Protein 4YWZ (pdb70)

Solvent-accessible surface area: 14993 Å² total

Radius of gyration: 22.6 Å; Cα contacts (8 Å, |Δi|>4): 515; chains: 2; bounding box: 40×68×49 Å

Nearest PDB structures (foldseek):
  4ywz-assembly2_A  TM=1.005E+00  e=8.080E-28  Staphylococcus aureus
  7dud-assembly1_B  TM=1.003E+00  e=7.693E-26  Staphylococcus aureus
  4ywz-assembly3_B  TM=9.895E-01  e=4.453E-26  Staphylococcus aureus
  5is1-assembly1_A-2  TM=9.512E-01  e=3.755E-24  Staphylococcus aureus
  4zr7-assembly1_A  TM=5.534E-01  e=3.329E-03  Bacillus subtilis subsp. subtilis str. 168

Sequence (291 aa):
NLEKELLDNFKKNITQYAKQLEISIEKVYDEKGSVNAQKDIQNLLSEYANQEIGEIRFIDKDQIIIATTKQSNRSLINQKANDSSVQKALSLGQSNDHLILKDYGGGKDRVWVYNIPVKVDKKVIGNIYIESKINDVYNQLNNINQNLEKELLDNFKKNITQYAKQLEISIEKVYDEKGSVAQKDIQNLLSEYANQEIGEIRFIDKDQIIIATTKQSNRSLINQKANDSSVQKALSLGQSNDHLILKDYGGGKDRVWVYNIPVKVDKKVIGNIYIESKINDVYNQLNNINQ

Organism: Staphylococcus aureus (strain Newman) (NCBI:txid426430)

B-factor: mean 31.23, std 13.84, range [13.96, 103.07]

Secondary structure (DSSP, 8-state):
-HHHHHHHHHHHHHHHHHHHHHHHHHHHHHHH-HHHHTTTHHHHHHHHH---EEEEEEEETT-BEEEES-GGGGGGTTSB---HHHHHHHHH---EEEEEEEESSSSEEEEEEEEEEEEETTEEEEEEEEEE-THHHHHHHHHTT-/-HHHHHHHHHHHHHHHHHHHHHHHHHHHHHTT----HHHHHHHHHHHH---EEEEEEEETTSBEEEES-GGGGGGTTSB---HHHHHHHHH-S-EEEEEEEESSSSEEEEEEEEEEEEETTEEEEEEEEEE-THHHHHHHHHTT-

Foldseek 3Di:
DVLVVLLVVLVVVVVVLVVVLLVV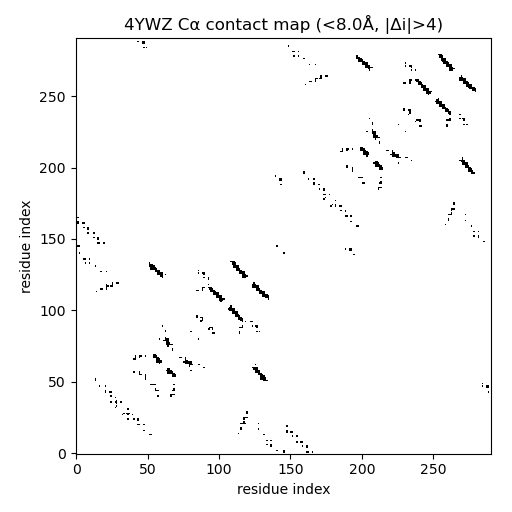LLVLCVVPNDPVSLVVNAVSQQVSCPAFFDKKWKAFLVQATCYMNDPVVPVSHRPHPPDVQQVVCQVVVAKDKDWDFDCPPPGTAIWIWIKHFRDHPRHGTIIMIITTRSSVSVVVCVVVVD/DVLVVLLVVLVVVVVVLVVVLLVQQLVLCVVANPVSLVVNQVSQQVSCPPFFDKKWKAWLQQATDYMNDPVCPVSHRPHPPDVLQVVCSVVVAKDKDWDFDCPPPHTAIWIWIKHFHDHPRHTTIIMITTTRSSVSVVVCVVVVD

Structure (mmCIF, N/CA/C/O backbone):
data_4YWZ
#
_entry.id   4YWZ
#
_cell.length_a   66.701
_cell.length_b   66.701
_cell.length_c   80.492
_cell.angle_alpha   90.00
_cell.angle_beta   90.00
_cell.angle_gamma   120.00
#
_symmetry.space_group_name_H-M   'P 32'
#
loop_
_entity.id
_entity.type
_entity.pdbx_description
1 polymer 'Sensor protein kinase WalK'
2 water water
#
loop_
_atom_site.group_PDB
_atom_site.id
_atom_site.type_symbol
_atom_site.label_atom_id
_atom_site.label_alt_id
_atom_site.label_comp_id
_atom_site.label_asym_id
_atom_site.label_entity_id
_atom_site.label_seq_id
_atom_site.pdbx_PDB_ins_code
_atom_site.Cartn_x
_atom_site.Cartn_y
_atom_site.Cartn_z
_atom_site.occupancy
_atom_site.B_iso_or_equiv
_atom_site.auth_seq_id
_atom_site.auth_comp_id
_atom_site.auth_asym_id
_atom_site.auth_atom_id
_atom_site.pdbx_PDB_model_num
ATOM 1 N N . ASN A 1 6 ? 25.132 31.146 32.923 1.00 50.91 6 ASN A N 1
ATOM 2 C CA . ASN A 1 6 ? 24.914 32.623 33.195 1.00 48.46 6 ASN A CA 1
ATOM 3 C C . ASN A 1 6 ? 23.677 33.210 32.534 1.00 33.82 6 ASN A C 1
ATOM 4 O O . ASN A 1 6 ? 23.541 34.461 32.451 1.00 39.64 6 ASN A O 1
ATOM 9 N N . LEU A 1 7 ? 22.827 32.328 32.070 1.00 29.37 7 LEU A N 1
ATOM 10 C CA . LEU A 1 7 ? 21.717 32.667 31.228 1.00 33.53 7 LEU A CA 1
ATOM 11 C C . LEU A 1 7 ? 20.748 33.561 32.042 1.00 35.49 7 LEU A C 1
ATOM 12 O O . LEU A 1 7 ? 20.213 34.580 31.526 1.00 27.91 7 LEU A O 1
ATOM 17 N N . GLU A 1 8 ? 20.576 33.218 33.318 1.00 33.55 8 GLU A N 1
ATOM 18 C CA . GLU A 1 8 ? 19.657 34.002 34.178 1.00 33.75 8 GLU A CA 1
ATOM 19 C C . GLU A 1 8 ? 20.107 35.448 34.297 1.00 28.54 8 GLU A C 1
ATOM 20 O O . GLU A 1 8 ? 19.290 36.396 34.093 1.00 26.07 8 GLU A O 1
ATOM 26 N N . LYS A 1 9 ? 21.384 35.706 34.534 1.00 30.03 9 LYS A N 1
ATOM 27 C CA . LYS A 1 9 ? 21.856 37.071 34.719 1.00 30.33 9 LYS A CA 1
ATOM 28 C C . LYS A 1 9 ? 21.778 37.835 33.421 1.00 27.95 9 LYS A C 1
ATOM 29 O O . LYS A 1 9 ? 21.405 39.018 33.373 1.00 26.22 9 LYS A O 1
ATOM 35 N N . GLU A 1 10 ? 22.064 37.142 32.320 1.00 28.73 10 GLU A N 1
ATOM 36 C CA . GLU A 1 10 ? 22.018 37.753 31.012 1.00 27.09 10 GLU A CA 1
ATOM 37 C C . GLU A 1 10 ? 20.565 38.210 30.655 1.00 23.44 10 GLU A C 1
ATOM 38 O O . GLU A 1 10 ? 20.385 39.312 30.187 1.00 23.91 10 GLU A O 1
ATOM 44 N N . LEU A 1 11 ? 19.589 37.350 30.879 1.00 20.90 11 LEU A N 1
ATOM 45 C CA . LEU A 1 11 ? 18.205 37.631 30.536 1.00 20.71 11 LEU A CA 1
ATOM 46 C C . LEU A 1 11 ? 17.679 38.724 31.452 1.00 18.84 11 LEU A C 1
ATOM 47 O O . LEU A 1 11 ? 16.934 39.582 30.964 1.00 18.86 11 LEU A O 1
ATOM 52 N N . LEU A 1 12 ? 18.030 38.673 32.745 1.00 20.13 12 LEU A N 1
ATOM 53 C CA . LEU A 1 12 ? 17.546 39.761 33.638 1.00 19.71 12 LEU A CA 1
ATOM 54 C C . LEU A 1 12 ? 18.170 41.069 33.251 1.00 21.49 12 LEU A C 1
ATOM 55 O O . LEU A 1 12 ? 17.477 42.099 33.178 1.00 21.32 12 LEU A O 1
ATOM 60 N N . ASP A 1 13 ? 19.453 41.088 32.966 1.00 23.00 13 ASP A N 1
ATOM 61 C CA . ASP A 1 13 ? 20.110 42.333 32.527 1.00 26.00 13 ASP A CA 1
ATOM 62 C C . ASP A 1 13 ? 19.541 42.851 31.245 1.00 23.27 13 ASP A C 1
ATOM 63 O O . ASP A 1 13 ? 19.367 44.006 31.111 1.00 25.08 13 ASP A O 1
ATOM 68 N N . ASN A 1 14 ? 19.185 41.987 30.274 1.00 22.27 14 ASN A N 1
ATOM 69 C CA . ASN A 1 14 ? 18.641 42.447 29.044 1.00 20.04 14 ASN A CA 1
ATOM 70 C C . ASN A 1 14 ? 17.239 43.079 29.287 1.00 19.05 14 ASN A C 1
ATOM 71 O O . ASN A 1 14 ? 16.866 44.155 28.724 1.00 18.81 14 ASN A O 1
ATO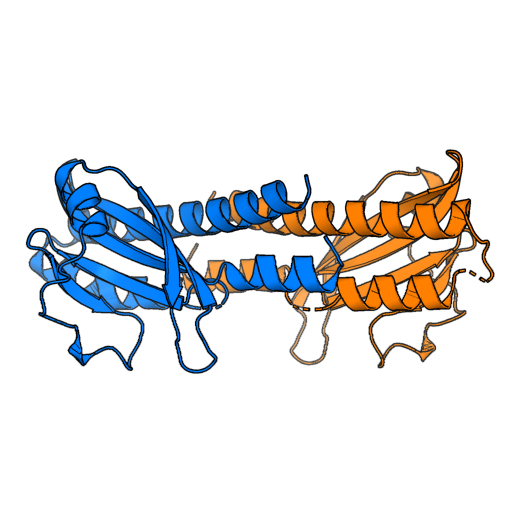M 76 N N . PHE A 1 15 ? 16.432 42.412 30.152 1.00 18.66 15 PHE A N 1
ATOM 77 C CA . PHE A 1 15 ? 15.094 42.937 30.480 1.00 18.34 15 PHE A CA 1
ATOM 78 C C . PHE A 1 15 ? 15.212 44.375 31.074 1.00 16.88 15 PHE A C 1
ATOM 79 O O . PHE A 1 15 ? 14.482 45.260 30.638 1.00 18.85 15 PHE A O 1
ATOM 87 N N . LYS A 1 16 ? 16.113 44.543 32.038 1.00 20.25 16 LYS A N 1
ATOM 88 C CA . LYS A 1 16 ? 16.316 45.851 32.767 1.00 19.80 16 LYS A CA 1
ATOM 89 C C . LYS A 1 16 ? 16.829 46.893 31.788 1.00 21.55 16 LYS A C 1
ATOM 90 O O . LYS A 1 16 ? 16.315 48.017 31.721 1.00 21.59 16 LYS A O 1
ATOM 96 N N . LYS A 1 17 ? 17.757 46.472 30.915 1.00 21.74 17 LYS A N 1
ATOM 97 C CA . LYS A 1 17 ? 18.362 47.438 29.938 1.00 22.11 17 LYS A CA 1
ATOM 98 C C . LYS A 1 17 ? 17.335 47.948 29.027 1.00 21.71 17 LYS A C 1
ATOM 99 O O . LYS A 1 17 ? 17.199 49.153 28.746 1.00 25.35 17 LYS A O 1
ATOM 105 N N . ASN A 1 18 ? 16.470 47.073 28.539 1.00 22.21 18 ASN A N 1
ATOM 106 C CA . ASN A 1 18 ? 15.350 47.433 27.765 1.00 21.90 18 ASN A CA 1
ATOM 107 C C . ASN A 1 18 ? 14.329 48.472 28.363 1.00 21.36 18 ASN A C 1
ATOM 108 O O . ASN A 1 18 ? 13.931 49.484 27.740 1.00 23.86 18 ASN A O 1
ATOM 113 N N . ILE A 1 19 ? 13.893 48.211 29.582 1.00 20.69 19 ILE A N 1
ATOM 114 C CA . ILE A 1 19 ? 13.036 49.105 30.337 1.00 19.40 19 ILE A CA 1
ATOM 115 C C . ILE A 1 19 ? 13.785 50.471 30.456 1.00 19.32 19 ILE A C 1
ATOM 116 O O . ILE A 1 19 ? 13.151 51.504 30.306 1.00 19.59 19 ILE A O 1
ATOM 121 N N . THR A 1 20 ? 15.028 50.432 30.878 1.00 18.77 20 THR A N 1
ATOM 122 C CA . THR A 1 20 ? 15.765 51.696 31.106 1.00 19.91 20 THR A CA 1
ATOM 123 C C . THR A 1 20 ? 15.924 52.559 29.835 1.00 21.09 20 THR A C 1
ATOM 124 O O . THR A 1 20 ? 15.836 53.796 29.892 1.00 21.52 20 THR A O 1
ATOM 128 N N . GLN A 1 21 ? 16.163 51.912 28.680 1.00 21.74 21 GLN A N 1
ATOM 129 C CA . GLN A 1 21 ? 16.301 52.666 27.430 1.00 22.71 21 GLN A CA 1
ATOM 130 C C . GLN A 1 21 ? 14.916 53.249 27.061 1.00 22.52 21 GLN A C 1
ATOM 131 O O . GLN A 1 21 ? 14.826 54.392 26.595 1.00 23.32 21 GLN A O 1
ATOM 137 N N . TYR A 1 22 ? 13.788 52.489 27.209 1.00 20.83 22 TYR A N 1
ATOM 138 C CA . TYR A 1 22 ? 12.474 53.071 26.985 1.00 21.97 22 TYR A CA 1
ATOM 139 C C . TYR A 1 22 ? 12.205 54.257 27.934 1.00 24.01 22 TYR A C 1
ATOM 140 O O . TYR A 1 22 ? 11.638 55.326 27.539 1.00 21.95 22 TYR A O 1
ATOM 149 N N . ALA A 1 23 ? 12.532 54.046 29.231 1.00 20.19 23 ALA A N 1
ATOM 150 C CA . ALA A 1 23 ? 12.179 55.039 30.224 1.00 19.29 23 ALA A CA 1
ATOM 151 C C . ALA A 1 23 ? 12.962 56.358 29.924 1.00 18.87 23 ALA A C 1
ATOM 152 O O . ALA A 1 23 ? 12.459 57.409 30.170 1.00 19.79 23 ALA A O 1
ATOM 154 N N . LYS A 1 24 ? 14.178 56.230 29.457 1.00 18.35 24 LYS A N 1
ATOM 155 C CA . LYS A 1 24 ? 15.021 57.416 29.148 1.00 19.68 24 LYS A CA 1
ATOM 156 C C . LYS A 1 24 ? 14.341 58.212 28.056 1.00 19.40 24 LYS A C 1
ATOM 157 O O . LYS A 1 24 ? 14.289 59.418 28.086 1.00 19.44 24 LYS A O 1
ATOM 163 N N . GLN A 1 25 ? 13.831 57.558 27.038 1.00 18.07 25 GLN A N 1
ATOM 164 C CA . GLN A 1 25 ? 13.182 58.289 26.007 1.00 20.55 25 GLN A CA 1
ATOM 165 C C . GLN A 1 25 ? 11.886 58.933 26.464 1.00 21.06 25 GLN A C 1
ATOM 166 O O . GLN A 1 25 ? 11.557 60.038 26.043 1.00 20.93 25 GLN A O 1
ATOM 172 N N . LEU A 1 26 ? 11.107 58.306 27.364 1.00 18.94 26 LEU A N 1
ATOM 173 C CA . LEU A 1 26 ? 9.982 58.954 27.941 1.00 18.59 26 LEU A CA 1
ATOM 174 C C . LEU A 1 26 ? 10.409 60.231 28.718 1.00 18.26 26 LEU A C 1
ATOM 175 O O . LEU A 1 26 ? 9.727 61.265 28.635 1.00 18.70 26 LEU A O 1
ATOM 180 N N . GLU A 1 27 ? 11.488 60.080 29.458 1.00 18.22 27 GLU A N 1
ATOM 181 C CA . GLU A 1 27 ? 11.972 61.221 30.292 1.00 17.34 27 GLU A CA 1
ATOM 182 C C . GLU A 1 27 ? 12.338 62.404 29.381 1.00 18.94 27 GLU A C 1
ATOM 183 O O . GLU A 1 27 ? 11.923 63.575 29.628 1.00 20.07 27 GLU A O 1
ATOM 189 N N . ILE A 1 28 ? 13.032 62.085 28.292 1.00 19.17 28 ILE A N 1
ATOM 190 C CA . ILE A 1 28 ? 13.439 63.118 27.292 1.00 21.39 28 ILE A CA 1
ATOM 191 C C . ILE A 1 28 ? 12.225 63.740 26.654 1.00 20.76 28 ILE A C 1
ATOM 192 O O . ILE A 1 28 ? 12.098 64.987 26.463 1.00 23.13 28 ILE A O 1
ATOM 197 N N . SER A 1 29 ? 11.216 62.931 26.332 1.00 22.45 29 SER A N 1
ATOM 198 C CA . SER A 1 29 ? 9.979 63.431 25.804 1.00 21.17 29 SER A CA 1
ATOM 199 C C . SER A 1 29 ? 9.231 64.413 26.698 1.00 21.99 29 SER A C 1
ATOM 200 O O . SER A 1 29 ? 8.728 65.422 26.211 1.00 23.12 29 SER A O 1
ATOM 203 N N . ILE A 1 30 ? 9.119 64.109 27.996 1.00 19.92 30 ILE A N 1
ATOM 204 C CA . ILE A 1 30 ? 8.484 64.916 28.930 1.00 20.25 30 ILE A CA 1
ATOM 205 C C . ILE A 1 30 ? 9.292 66.237 29.085 1.00 18.69 30 ILE A C 1
ATOM 206 O O . ILE A 1 30 ? 8.686 67.339 29.096 1.00 20.88 30 ILE A O 1
ATOM 211 N N . GLU A 1 31 ? 10.589 66.093 29.116 1.00 20.65 31 GLU A N 1
ATOM 212 C CA . GLU A 1 31 ? 11.446 67.287 29.285 1.00 21.36 31 GLU A CA 1
ATOM 213 C C . GLU A 1 31 ? 11.197 68.250 28.117 1.00 22.25 31 GLU A C 1
ATOM 214 O O . GLU A 1 31 ? 11.017 69.469 28.311 1.00 21.42 31 GLU A O 1
ATOM 220 N N . LYS A 1 32 ? 11.074 67.719 26.922 1.00 23.20 32 LYS A N 1
ATOM 221 C CA . LYS A 1 32 ? 10.906 68.554 25.694 1.00 27.30 32 LYS A CA 1
ATOM 222 C C . LYS A 1 32 ? 9.595 69.284 25.741 1.00 27.83 32 LYS A C 1
ATOM 223 O O . LYS A 1 32 ? 9.539 70.450 25.336 1.00 28.63 32 LYS A O 1
ATOM 229 N N . VAL A 1 33 ? 8.535 68.651 26.244 1.00 24.30 33 VAL A N 1
ATOM 230 C CA . VAL A 1 33 ? 7.275 69.322 26.359 1.00 26.60 33 VAL A CA 1
ATOM 231 C C . VAL A 1 33 ? 7.331 70.527 27.314 1.00 30.54 33 VAL A C 1
ATOM 232 O O . VAL A 1 33 ? 6.788 71.604 27.023 1.00 28.96 33 VAL A O 1
ATOM 236 N N . TYR A 1 34 ? 8.049 70.368 28.433 1.00 25.68 34 TYR A N 1
ATOM 237 C CA . TYR A 1 34 ? 8.296 71.532 29.328 1.00 24.02 34 TYR A CA 1
ATOM 238 C C . TYR A 1 34 ? 9.102 72.668 28.655 1.00 24.29 34 TYR A C 1
ATOM 239 O O . TYR A 1 34 ? 8.723 73.833 28.775 1.00 26.01 34 TYR A O 1
ATOM 248 N N . ASP A 1 35 ? 10.149 72.304 27.937 1.00 26.03 35 ASP A N 1
ATOM 249 C CA . ASP A 1 35 ? 11.040 73.283 27.240 1.00 27.81 35 ASP A CA 1
ATOM 250 C C . ASP A 1 35 ? 10.203 74.029 26.203 1.00 33.38 35 ASP A C 1
ATOM 251 O O . ASP A 1 35 ? 10.392 75.215 25.969 1.00 31.99 35 ASP A O 1
ATOM 256 N N . GLU A 1 36 ? 9.198 73.361 25.638 1.00 30.40 36 GLU A N 1
ATOM 257 C CA . GLU A 1 36 ? 8.470 73.982 24.539 1.00 34.93 36 GLU A CA 1
ATOM 258 C C . GLU A 1 36 ? 7.288 74.762 24.992 1.00 31.96 36 GLU A C 1
ATOM 259 O O . GLU A 1 36 ? 7.027 75.843 24.424 1.00 32.16 36 GLU A O 1
ATOM 265 N N . LYS A 1 37 ? 6.534 74.259 25.977 1.00 26.46 37 LYS A N 1
ATOM 266 C CA . LYS A 1 37 ? 5.237 74.797 26.382 1.00 29.20 37 LYS A CA 1
ATOM 267 C C . LYS A 1 37 ? 5.184 75.506 27.711 1.00 29.92 37 LYS A C 1
ATOM 268 O O . LYS A 1 37 ? 4.165 76.177 28.017 1.00 30.18 37 LYS A O 1
ATOM 274 N N . GLY A 1 38 ? 6.236 75.282 28.545 1.00 27.02 38 GLY A N 1
ATOM 275 C CA . GLY A 1 38 ? 6.226 75.743 29.909 1.00 25.40 38 GLY A CA 1
ATOM 276 C C . GLY A 1 38 ? 5.476 74.785 30.805 1.00 26.65 38 GLY A C 1
ATOM 277 O O . GLY A 1 38 ? 4.850 73.839 30.311 1.00 27.47 38 GLY A O 1
ATOM 278 N N . SER A 1 39 ? 5.625 74.982 32.124 1.00 24.71 39 SER A N 1
ATOM 279 C CA . SER A 1 39 ? 5.165 73.962 33.105 1.00 26.55 39 SER A CA 1
ATOM 280 C C . SER A 1 39 ? 3.645 73.775 33.100 1.00 28.45 39 SER A C 1
ATOM 281 O O . SER A 1 39 ? 3.161 72.611 33.146 1.00 31.50 39 SER A O 1
ATOM 284 N N . VAL A 1 40 ? 2.881 74.865 33.053 1.00 27.27 40 VAL A N 1
ATOM 285 C CA . VAL A 1 40 ? 1.392 74.777 33.191 1.00 28.79 40 VAL A CA 1
ATOM 286 C C . VAL A 1 40 ? 0.784 73.991 32.026 1.00 28.35 40 VAL A C 1
ATOM 287 O O . VAL A 1 40 ? 0.026 73.035 32.218 1.00 35.27 40 VAL A O 1
ATOM 291 N N . ASN A 1 41 ? 1.192 74.333 30.833 1.00 29.63 41 ASN A N 1
ATOM 292 C CA . ASN A 1 41 ? 0.621 73.635 29.658 1.00 33.06 41 ASN A CA 1
ATOM 293 C C . ASN A 1 41 ? 1.227 72.275 29.389 1.00 36.11 41 ASN A C 1
ATOM 294 O O . ASN A 1 41 ? 0.596 71.428 28.759 1.00 36.64 41 ASN A O 1
ATOM 299 N N . ALA A 1 42 ? 2.473 72.046 29.772 1.00 29.41 42 ALA A N 1
ATOM 300 C CA . ALA A 1 42 ? 3.074 70.722 29.524 1.00 35.68 42 ALA A CA 1
ATOM 301 C C . ALA A 1 42 ? 2.398 69.646 30.332 1.00 40.59 42 ALA A C 1
ATOM 302 O O . ALA A 1 42 ? 2.239 68.472 29.847 1.00 37.27 42 ALA A O 1
ATOM 304 N N . GLN A 1 43 ? 2.054 70.028 31.581 1.00 50.92 43 GLN A N 1
ATOM 305 C CA . GLN A 1 43 ? 1.612 69.063 32.618 1.00 56.30 43 GLN A CA 1
ATOM 306 C C . GLN A 1 43 ? 0.281 68.387 32.210 1.00 58.63 43 GLN A C 1
ATOM 307 O O . GLN A 1 43 ? -0.219 67.515 32.912 1.00 80.08 43 GLN A O 1
ATOM 313 N N . LYS A 1 44 ? -0.253 68.744 31.052 1.00 55.99 44 LYS A N 1
ATOM 314 C CA . LYS A 1 44 ? -1.427 68.093 30.500 1.00 54.86 44 LYS A CA 1
ATOM 315 C C . LYS A 1 44 ? -1.132 67.110 29.355 1.00 48.02 44 LYS A C 1
ATOM 316 O O . LYS A 1 44 ? -2.019 66.365 28.947 1.00 43.70 44 LYS A O 1
ATOM 322 N N . ASP A 1 45 ? 0.100 67.126 28.826 1.00 37.41 45 ASP A N 1
ATOM 323 C CA . ASP A 1 45 ? 0.513 66.216 27.750 1.00 35.21 45 ASP A CA 1
ATOM 324 C C . ASP A 1 45 ? 1.233 64.977 28.397 1.00 26.94 45 ASP A C 1
ATOM 325 O O . ASP A 1 45 ? 1.564 64.027 27.662 1.00 29.58 45 ASP A O 1
ATOM 330 N N . ILE A 1 46 ? 1.386 64.989 29.718 1.00 31.35 46 ILE A N 1
ATOM 331 C CA . ILE A 1 46 ? 2.148 63.907 30.380 1.00 29.30 46 ILE A CA 1
ATOM 332 C C . ILE A 1 46 ? 1.370 62.580 30.261 1.00 29.08 46 ILE A C 1
ATOM 333 O O . ILE A 1 46 ? 1.959 61.515 29.978 1.00 23.83 46 ILE A O 1
ATOM 338 N N . GLN A 1 47 ? 0.068 62.668 30.429 1.00 28.05 47 GLN A N 1
ATOM 339 C CA . GLN A 1 47 ? -0.759 61.443 30.461 1.00 29.34 47 GLN A CA 1
ATOM 340 C C . GLN A 1 47 ? -0.672 60.639 29.191 1.00 27.66 47 GLN A C 1
ATOM 341 O O . GLN A 1 47 ? -0.507 59.403 29.241 1.00 28.26 47 GLN A O 1
ATOM 347 N N . ASN A 1 48 ? -0.728 61.283 28.018 1.00 27.14 48 ASN A N 1
ATOM 348 C CA . ASN A 1 48 ? -0.636 60.545 26.790 1.00 28.90 48 ASN A CA 1
ATOM 349 C C . ASN A 1 48 ? 0.714 59.893 26.640 1.00 29.15 48 ASN A C 1
ATOM 350 O O . ASN A 1 48 ? 0.801 58.754 26.160 1.00 28.39 48 ASN A O 1
ATOM 355 N N . LEU A 1 49 ? 1.809 60.594 27.034 1.00 23.03 49 LEU A N 1
ATOM 356 C CA . LEU A 1 49 ? 3.090 59.979 26.867 1.00 24.79 49 LEU A CA 1
ATOM 357 C C . LEU A 1 49 ? 3.142 58.724 27.761 1.00 21.91 49 LEU A C 1
ATOM 358 O O . LEU A 1 49 ? 3.718 57.702 27.367 1.00 22.74 49 LEU A O 1
ATOM 363 N N . LEU A 1 50 ? 2.694 58.878 29.001 1.00 22.27 50 LEU A N 1
ATOM 364 C CA . LEU A 1 50 ? 2.764 57.797 29.924 1.00 21.95 50 LEU A CA 1
ATOM 365 C C . LEU A 1 50 ? 2.047 56.599 29.361 1.00 24.01 50 LEU A C 1
ATOM 366 O O . LEU A 1 50 ? 2.571 55.484 29.337 1.00 23.06 50 LEU A O 1
ATOM 371 N N . SER A 1 51 ? 0.878 56.863 28.894 1.00 23.27 51 SER A N 1
ATOM 372 C CA . SER A 1 51 ? 0.038 55.758 28.318 1.00 26.82 51 SER A CA 1
ATOM 373 C C . SER A 1 51 ? 0.600 55.062 27.095 1.00 28.64 51 SER A C 1
ATOM 374 O O . SER A 1 51 ? 0.472 53.799 27.010 1.00 27.91 51 SER A O 1
ATOM 377 N N . GLU A 1 52 ? 1.240 55.801 26.177 1.00 22.77 52 GLU A N 1
ATOM 378 C CA . GLU A 1 52 ? 1.899 55.211 25.008 1.00 24.83 52 GLU A CA 1
ATOM 379 C C . GLU A 1 52 ? 2.962 54.263 25.434 1.00 26.12 52 GLU A C 1
ATOM 380 O O . GLU A 1 52 ? 3.109 53.161 24.921 1.00 24.72 52 GLU A O 1
ATOM 386 N N . TYR A 1 53 ? 3.813 54.698 26.375 1.00 24.17 53 TYR A N 1
ATOM 387 C CA . TYR A 1 53 ? 4.857 53.881 26.851 1.00 21.82 53 TYR A CA 1
ATOM 388 C C . TYR A 1 53 ? 4.419 52.589 27.606 1.00 19.31 53 TYR A C 1
ATOM 389 O O . TYR A 1 53 ? 5.150 51.535 27.514 1.00 22.78 53 TYR A O 1
ATOM 398 N N . ALA A 1 54 ? 3.334 52.720 28.349 1.00 23.18 54 ALA A N 1
ATOM 399 C CA . ALA A 1 54 ? 2.890 51.634 29.213 1.00 25.17 54 ALA A CA 1
ATOM 400 C C . ALA A 1 54 ? 2.225 50.553 28.377 1.00 27.71 54 ALA A C 1
ATOM 401 O O . ALA A 1 54 ? 1.991 49.459 28.887 1.00 27.31 54 ALA A O 1
ATOM 403 N N . ASN A 1 55 ? 1.994 50.844 27.120 1.00 25.65 55 ASN A N 1
ATOM 404 C CA . ASN A 1 55 ? 1.458 49.786 26.219 1.00 28.37 55 ASN A CA 1
ATOM 405 C C . ASN A 1 55 ? 2.418 48.657 26.027 1.00 30.33 55 ASN A C 1
ATOM 406 O O . ASN A 1 55 ? 2.021 47.574 25.581 1.00 33.23 55 ASN A O 1
ATOM 419 N N . GLN A 1 57 ? 4.423 45.441 26.511 1.00 26.33 57 GLN A N 1
ATOM 420 C CA . GLN A 1 57 ? 3.993 44.256 27.303 1.00 26.99 57 GLN A CA 1
ATOM 421 C C . GLN A 1 57 ? 4.710 44.146 28.677 1.00 24.98 57 GLN A C 1
ATOM 422 O O . GLN A 1 57 ? 4.127 43.672 29.621 1.00 25.79 57 GLN A O 1
ATOM 428 N N . GLU A 1 58 ? 5.955 44.498 28.716 1.00 21.53 58 GLU A N 1
ATOM 429 C CA . GLU A 1 58 ? 6.767 44.334 29.925 1.00 19.51 58 GLU A CA 1
ATOM 430 C C . GLU A 1 58 ? 6.465 45.381 31.024 1.00 19.77 58 GLU A C 1
ATOM 431 O O . GLU A 1 58 ? 7.004 45.240 32.115 1.00 19.80 58 GLU A O 1
ATOM 437 N N . ILE A 1 59 ? 5.716 46.467 30.707 1.00 18.27 59 ILE A N 1
ATOM 438 C CA . ILE A 1 59 ? 5.421 47.490 31.731 1.00 18.46 59 ILE A CA 1
ATOM 439 C C . ILE A 1 59 ? 4.048 47.257 32.329 1.00 19.22 59 ILE A C 1
ATOM 440 O O . ILE A 1 59 ? 3.006 47.130 31.602 1.00 22.23 59 ILE A O 1
ATOM 445 N N . GLY A 1 60 ? 3.994 47.163 33.663 1.00 18.41 60 GLY A N 1
ATOM 446 C CA . GLY A 1 60 ? 2.765 47.060 34.440 1.00 20.66 60 GLY A CA 1
ATOM 447 C C . GLY A 1 60 ? 2.038 48.385 34.607 1.00 22.88 60 GLY A C 1
ATOM 448 O O . GLY A 1 60 ? 0.880 48.540 34.258 1.00 23.27 60 GLY A O 1
ATOM 449 N N . GLU A 1 61 ? 2.760 49.374 35.123 1.00 17.11 61 GLU A N 1
ATOM 450 C CA . GLU A 1 61 ? 2.216 50.706 35.391 1.00 17.15 61 GLU A CA 1
ATOM 451 C C . GLU A 1 61 ? 3.337 51.737 35.360 1.00 17.09 61 GLU A C 1
ATOM 452 O O . GLU A 1 61 ? 4.456 51.394 35.675 1.00 17.17 61 GLU A O 1
ATOM 458 N N . ILE A 1 62 ? 3.023 52.933 34.870 1.00 16.47 62 ILE A N 1
ATOM 459 C CA . ILE A 1 62 ? 3.929 54.064 34.975 1.00 15.32 62 ILE A CA 1
ATOM 460 C C . ILE A 1 62 ? 3.156 55.101 35.766 1.00 16.90 62 ILE A C 1
ATOM 461 O O . ILE A 1 62 ? 1.960 55.385 35.483 1.00 18.60 62 ILE A O 1
ATOM 466 N N . ARG A 1 63 ? 3.840 55.807 36.734 1.00 15.54 63 ARG A N 1
ATOM 467 C CA . ARG A 1 63 ? 3.280 56.986 37.405 1.00 18.28 63 ARG A CA 1
ATOM 468 C C . ARG A 1 63 ? 4.262 58.150 37.178 1.00 17.68 63 ARG A C 1
ATOM 469 O O . ARG A 1 63 ? 5.465 57.960 37.079 1.00 17.19 63 ARG A O 1
ATOM 477 N N . PHE A 1 64 ? 3.717 59.344 37.091 1.00 17.95 64 PHE A N 1
ATOM 478 C CA . PHE A 1 64 ? 4.479 60.586 37.173 1.00 17.75 64 PHE A CA 1
ATOM 479 C C . PHE A 1 64 ? 4.121 61.299 38.476 1.00 18.52 64 PHE A C 1
ATOM 480 O O . PHE A 1 64 ? 2.983 61.475 38.831 1.00 18.37 64 PHE A O 1
ATOM 488 N N . ILE A 1 65 ? 5.177 61.594 39.224 1.00 20.39 65 ILE A N 1
ATOM 489 C CA . ILE A 1 65 ? 5.165 62.099 40.584 1.00 18.24 65 ILE A CA 1
ATOM 490 C C . ILE A 1 65 ? 5.929 63.436 40.604 1.00 20.35 65 ILE A C 1
ATOM 491 O O . ILE A 1 65 ? 7.060 63.541 40.071 1.00 20.37 65 ILE A O 1
ATOM 496 N N . ASP A 1 66 ? 5.324 64.463 41.184 1.00 21.17 66 ASP A N 1
ATOM 497 C CA . ASP A 1 66 ? 5.960 65.765 41.090 1.00 23.53 66 ASP A CA 1
ATOM 498 C C . ASP A 1 66 ? 6.998 65.932 42.184 1.00 24.82 66 ASP A C 1
ATOM 499 O O . ASP A 1 66 ? 7.227 65.069 43.016 1.00 22.94 66 ASP A O 1
ATOM 504 N N . LYS A 1 67 ? 7.621 67.133 42.209 1.00 27.58 67 LYS A N 1
ATOM 505 C CA . LYS A 1 67 ? 8.640 67.483 43.235 1.00 33.80 67 LYS A CA 1
ATOM 506 C C . LYS A 1 67 ? 8.273 67.344 44.673 1.00 33.55 67 LYS A C 1
ATOM 507 O O . LYS A 1 67 ? 9.092 67.052 45.532 1.00 32.22 67 LYS A O 1
ATOM 513 N N . ASP A 1 68 ? 7.012 67.575 44.953 1.00 30.94 68 ASP A N 1
ATOM 514 C CA . ASP A 1 68 ? 6.500 67.433 46.273 1.00 29.56 68 ASP A CA 1
ATOM 515 C C . ASP A 1 68 ? 5.918 66.076 46.566 1.00 27.72 68 ASP A C 1
ATOM 516 O O . ASP A 1 68 ? 5.184 65.878 47.520 1.00 31.30 68 ASP A O 1
ATOM 521 N N . GLN A 1 69 ? 6.232 65.052 45.722 1.00 26.15 69 GLN A N 1
ATOM 522 C CA . GLN A 1 69 ? 5.823 63.685 45.918 1.00 24.97 69 GLN A CA 1
ATOM 523 C C . GLN A 1 69 ? 4.356 63.416 45.680 1.00 23.16 69 GLN A C 1
ATOM 524 O O . GLN A 1 69 ? 3.807 62.367 46.063 1.00 22.77 69 GLN A O 1
ATOM 530 N N . ILE A 1 70 ? 3.686 64.304 44.965 1.00 22.64 70 ILE A N 1
ATOM 531 C CA . ILE A 1 70 ? 2.286 64.076 44.652 1.00 22.55 70 ILE A CA 1
ATOM 532 C C . ILE A 1 70 ? 2.163 63.305 43.359 1.00 19.25 70 ILE A C 1
ATOM 533 O O . ILE A 1 70 ? 2.851 63.626 42.360 1.00 20.41 70 ILE A O 1
ATOM 538 N N . ILE A 1 71 ? 1.350 62.248 43.392 1.00 20.85 71 ILE A N 1
ATOM 539 C CA . ILE A 1 71 ? 1.047 61.459 42.219 1.00 18.90 71 ILE A CA 1
ATOM 540 C C . ILE A 1 71 ? 0.177 62.276 41.291 1.00 22.01 71 ILE A C 1
ATOM 541 O O . ILE A 1 71 ? -0.972 62.599 41.621 1.00 24.53 71 ILE A O 1
ATOM 546 N N . ILE A 1 72 ? 0.706 62.566 40.112 1.00 20.35 72 ILE A N 1
ATOM 547 C CA . ILE A 1 72 ? 0.033 63.440 39.107 1.00 21.94 72 ILE A CA 1
ATOM 548 C C . ILE A 1 72 ? -0.742 62.624 38.138 1.00 25.07 72 ILE A C 1
ATOM 549 O O . ILE A 1 72 ? -1.900 63.014 37.679 1.00 24.86 72 ILE A O 1
ATOM 554 N N . ALA A 1 73 ? -0.188 61.473 37.749 1.00 21.52 73 ALA A N 1
ATOM 555 C CA . ALA A 1 73 ? -0.773 60.690 36.662 1.00 20.61 73 ALA A CA 1
ATOM 556 C C . ALA A 1 73 ? -0.332 59.247 36.840 1.00 20.79 73 ALA A C 1
ATOM 557 O O . ALA A 1 73 ? 0.758 58.976 37.307 1.00 19.27 73 ALA A O 1
ATOM 559 N N . THR A 1 74 ? -1.219 58.370 36.362 1.00 21.76 74 THR A N 1
ATOM 560 C CA . THR A 1 74 ? -0.967 56.950 36.267 1.00 21.02 74 THR A CA 1
ATOM 561 C C . THR A 1 74 ? -1.536 56.407 34.967 1.00 23.67 74 THR A C 1
ATOM 562 O O . THR A 1 74 ? -2.524 56.928 34.417 1.00 24.65 74 THR A O 1
ATOM 566 N N . THR A 1 75 ? -0.929 55.324 34.496 1.00 23.18 75 THR A N 1
ATOM 567 C CA . THR A 1 75 ? -1.423 54.573 33.337 1.00 22.59 75 THR A CA 1
ATOM 568 C C . THR A 1 75 ? -2.441 53.478 33.682 1.00 24.13 75 THR A C 1
ATOM 569 O O . THR A 1 75 ? -3.081 52.940 32.739 1.00 25.80 75 THR A O 1
ATOM 573 N N . LYS A 1 76 ? -2.659 53.236 34.957 1.00 22.94 76 LYS A N 1
ATOM 574 C CA . LYS A 1 76 ? -3.554 52.186 35.446 1.00 27.67 76 LYS A CA 1
ATOM 575 C C . LYS A 1 76 ? -4.859 52.765 35.970 1.00 31.88 76 LYS A C 1
ATOM 576 O O . LYS A 1 76 ? -4.935 53.432 37.031 1.00 30.11 76 LYS A O 1
ATOM 582 N N . GLN A 1 77 ? -5.903 52.571 35.158 1.00 35.95 77 GLN A N 1
ATOM 583 C CA . GLN A 1 77 ? -7.244 53.141 35.463 1.00 38.69 77 GLN A CA 1
ATOM 584 C C . GLN A 1 77 ? -7.755 52.731 36.858 1.00 33.63 77 GLN A C 1
ATOM 585 O O . GLN A 1 77 ? -8.326 53.533 37.598 1.00 32.27 77 GLN A O 1
ATOM 591 N N . SER A 1 78 ? -7.476 51.500 37.291 1.00 31.64 78 SER A N 1
ATOM 592 C CA . SER A 1 78 ? -7.873 51.011 38.608 1.00 37.05 78 SER A CA 1
ATOM 593 C C . SER A 1 78 ? -7.154 51.695 39.763 1.00 34.28 78 SER A C 1
ATOM 594 O O . SER A 1 78 ? -7.566 51.535 40.876 1.00 35.89 78 SER A O 1
ATOM 597 N N . ASN A 1 79 ? -6.106 52.503 39.479 1.0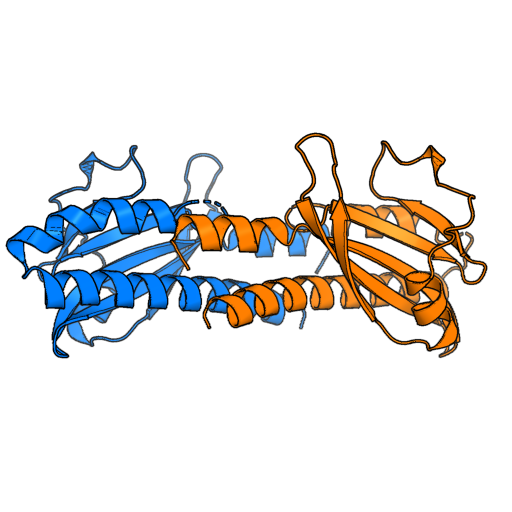0 29.34 79 ASN A N 1
ATOM 598 C CA . ASN A 1 79 ? -5.383 53.267 40.463 1.00 28.16 79 ASN A CA 1
ATOM 599 C C . ASN A 1 79 ? -5.627 54.755 40.347 1.00 28.51 79 ASN A C 1
ATOM 600 O O . ASN A 1 79 ? -4.902 55.569 40.958 1.00 27.96 79 ASN A O 1
ATOM 605 N N . ARG A 1 80 ? -6.702 55.146 39.639 1.00 33.67 80 ARG A N 1
ATOM 606 C CA . ARG A 1 80 ? -7.056 56.558 39.588 1.00 36.22 80 ARG A CA 1
ATOM 607 C C . ARG A 1 80 ? -7.270 57.214 40.982 1.00 28.67 80 ARG A C 1
ATOM 608 O O . ARG A 1 80 ? -7.046 58.454 41.123 1.00 28.75 80 ARG A O 1
ATOM 616 N N . SER A 1 81 ? -7.640 56.449 42.010 1.00 29.97 81 SER A N 1
ATOM 617 C CA . SER A 1 81 ? -7.700 57.010 43.355 1.00 33.93 81 SER A CA 1
ATOM 618 C C . SER A 1 81 ? -6.347 57.545 43.931 1.00 33.78 81 SER A C 1
ATOM 619 O O . SER A 1 81 ? -6.343 58.395 44.824 1.00 31.37 81 SER A O 1
ATOM 622 N N . LEU A 1 82 ? -5.194 57.063 43.410 1.00 27.27 82 LEU A N 1
ATOM 623 C CA . LEU A 1 82 ? -3.911 57.571 43.862 1.00 26.29 82 LEU A CA 1
ATOM 624 C C . LEU A 1 82 ? -3.641 58.993 43.437 1.00 23.67 82 LEU A C 1
ATOM 625 O O . LEU A 1 82 ? -2.774 59.640 44.046 1.00 26.42 82 LEU A O 1
ATOM 630 N N . ILE A 1 83 ? -4.268 59.473 42.356 1.00 24.44 83 ILE A N 1
ATOM 631 C CA . ILE A 1 83 ? -3.968 60.815 41.819 1.00 24.76 83 ILE A CA 1
ATOM 632 C C . ILE A 1 83 ? -4.188 61.842 42.945 1.00 25.13 83 ILE A C 1
ATOM 633 O O . ILE A 1 83 ? -5.201 61.778 43.683 1.00 26.66 83 ILE A O 1
ATOM 638 N N . ASN A 1 84 ? -3.262 62.773 43.074 1.00 25.91 84 ASN A N 1
ATOM 639 C CA . ASN A 1 84 ? -3.202 63.795 44.085 1.00 26.73 84 ASN A CA 1
ATOM 640 C C . ASN A 1 84 ? -2.843 63.356 45.522 1.00 26.39 84 ASN A C 1
ATOM 641 O O . ASN A 1 84 ? -2.785 64.193 46.416 1.00 28.88 84 ASN A O 1
ATOM 646 N N . GLN A 1 85 ? -2.578 62.090 45.725 1.00 26.80 85 GLN A N 1
ATOM 647 C CA . GLN A 1 85 ? -2.043 61.606 46.974 1.00 25.64 85 GLN A CA 1
ATOM 648 C C . GLN A 1 85 ? -0.532 61.672 46.969 1.00 24.49 85 GLN A C 1
ATOM 649 O O . GLN A 1 85 ? 0.098 61.622 45.933 1.00 22.55 85 GLN A O 1
ATOM 655 N N . LYS A 1 86 ? 0.053 61.774 48.170 1.00 23.92 86 LYS A N 1
ATOM 656 C CA . LYS A 1 86 ? 1.453 61.584 48.349 1.00 22.97 86 LYS A CA 1
ATOM 657 C C . LYS A 1 86 ? 1.871 60.153 48.045 1.00 22.99 86 LYS A C 1
ATOM 658 O O . LYS A 1 86 ? 1.228 59.199 48.450 1.00 23.48 86 LYS A O 1
ATOM 664 N N . ALA A 1 87 ? 3.005 60.009 47.345 1.00 22.65 87 ALA A N 1
ATOM 665 C CA . ALA A 1 87 ? 3.526 58.673 46.996 1.00 23.34 87 ALA A CA 1
ATOM 666 C C . ALA A 1 87 ? 4.015 57.928 48.222 1.00 21.18 87 ALA A C 1
ATOM 667 O O . ALA A 1 87 ? 3.888 56.691 48.251 1.00 21.61 87 ALA A O 1
ATOM 669 N N . ASN A 1 88 ? 4.537 58.665 49.211 1.00 20.86 88 ASN A N 1
ATOM 670 C CA . ASN A 1 88 ? 5.057 58.039 50.427 1.00 21.35 88 ASN A CA 1
ATOM 671 C C . ASN A 1 88 ? 5.981 56.818 50.162 1.00 20.59 88 ASN A C 1
ATOM 672 O O . ASN A 1 88 ? 5.815 55.716 50.695 1.00 20.74 88 ASN A O 1
ATOM 677 N N . ASP A 1 89 ? 6.944 57.093 49.282 1.00 19.74 89 ASP A N 1
ATOM 678 C CA . ASP A 1 89 ? 7.821 56.057 48.711 1.00 19.61 89 ASP A CA 1
ATOM 679 C C . ASP A 1 89 ? 9.251 56.554 48.818 1.00 18.30 89 ASP A C 1
ATOM 680 O O . ASP A 1 89 ? 9.624 57.578 48.231 1.00 18.17 89 ASP A O 1
ATOM 685 N N . SER A 1 90 ? 10.056 55.805 49.588 1.00 18.67 90 SER A N 1
ATOM 686 C CA . SER A 1 90 ? 11.434 56.202 49.828 1.00 19.00 90 SER A CA 1
ATOM 687 C C . SER A 1 90 ? 12.341 56.168 48.570 1.00 18.56 90 SER A C 1
ATOM 688 O O . SER A 1 90 ? 13.265 56.951 48.450 1.00 18.80 90 SER A O 1
ATOM 691 N N . SER A 1 91 ? 12.024 55.248 47.667 1.00 18.12 91 SER A N 1
ATOM 692 C CA . SER A 1 91 ? 12.838 55.150 46.440 1.00 18.64 91 SER A CA 1
ATOM 693 C C . SER A 1 91 ? 12.565 56.335 45.536 1.00 18.89 91 SER A C 1
ATOM 694 O O . SER A 1 91 ? 13.455 56.920 44.921 1.00 18.19 91 SER A O 1
ATOM 697 N N . VAL A 1 92 ? 11.326 56.783 45.529 1.00 17.51 92 VAL A N 1
ATOM 698 C CA . VAL A 1 92 ? 10.925 57.989 44.761 1.00 17.61 92 VAL A CA 1
ATOM 699 C C . VAL A 1 92 ? 11.634 59.218 45.373 1.00 17.67 92 VAL A C 1
ATOM 700 O O . VAL A 1 92 ? 12.188 60.062 44.665 1.00 18.14 92 VAL A O 1
ATOM 704 N N . GLN A 1 93 ? 11.580 59.330 46.706 1.00 18.91 93 GLN A N 1
ATOM 705 C CA . GLN A 1 93 ? 12.263 60.434 47.441 1.00 20.19 93 GLN A CA 1
ATOM 706 C C . GLN A 1 93 ? 13.741 60.467 47.088 1.00 19.98 93 GLN A C 1
ATOM 707 O O . GLN A 1 93 ? 14.276 61.586 46.888 1.00 20.01 93 GLN A O 1
ATOM 713 N N . LYS A 1 94 ? 14.378 59.282 47.044 1.00 18.19 94 LYS A N 1
ATOM 714 C CA . LYS A 1 94 ? 15.782 59.172 46.729 1.00 19.51 94 LYS A CA 1
ATOM 715 C C . LYS A 1 94 ? 16.047 59.762 45.307 1.00 19.85 94 LYS A C 1
ATOM 716 O O . LYS A 1 94 ? 16.929 60.572 45.061 1.00 21.08 94 LYS A O 1
ATOM 722 N N . ALA A 1 95 ? 15.269 59.340 44.327 1.00 18.75 95 ALA A N 1
ATOM 723 C CA . ALA A 1 95 ? 15.451 59.890 42.953 1.00 18.91 95 ALA A CA 1
ATOM 724 C C . ALA A 1 95 ? 15.247 61.374 42.860 1.00 19.11 95 ALA A C 1
ATOM 725 O O . ALA A 1 95 ? 15.987 62.079 42.185 1.00 19.70 95 ALA A O 1
ATOM 727 N N . LEU A 1 96 ? 14.214 61.859 43.517 1.00 18.30 96 LEU A N 1
ATOM 728 C CA . LEU A 1 96 ? 13.892 63.295 43.515 1.00 19.39 96 LEU A CA 1
ATOM 729 C C . LEU A 1 96 ? 15.054 64.093 44.144 1.00 23.13 96 LEU A C 1
ATOM 730 O O . LEU A 1 96 ? 15.377 65.215 43.655 1.00 23.59 96 LEU A O 1
ATOM 735 N N . SER A 1 97 ? 15.567 63.590 45.242 1.00 22.47 97 SER A N 1
ATOM 736 C CA . SER A 1 97 ? 16.692 64.329 45.979 1.00 23.43 97 SER A CA 1
ATOM 737 C C . SER A 1 97 ? 18.000 64.305 45.365 1.00 26.39 97 SER A C 1
ATOM 738 O O . SER A 1 97 ? 18.760 65.255 45.483 1.00 26.48 97 SER A O 1
ATOM 741 N N . LEU A 1 98 ? 18.372 63.170 44.846 1.00 20.21 98 LEU A N 1
ATOM 742 C CA . LEU A 1 98 ? 19.673 62.929 44.227 1.00 22.44 98 LEU A CA 1
ATOM 743 C C . LEU A 1 98 ? 19.688 63.288 42.777 1.00 23.14 98 LEU A C 1
ATOM 744 O O . LEU A 1 98 ? 20.783 63.495 42.207 1.00 23.09 98 LEU A O 1
ATOM 749 N N . GLY A 1 99 ? 18.506 63.335 42.086 1.00 21.40 99 GLY A N 1
ATOM 750 C CA . GLY A 1 99 ? 18.515 63.470 40.634 1.00 22.69 99 GLY A CA 1
ATOM 751 C C . GLY A 1 99 ? 19.168 62.302 39.908 1.00 22.20 99 GLY A C 1
ATOM 752 O O . GLY A 1 99 ? 19.775 62.509 38.868 1.00 22.66 99 GLY A O 1
ATOM 753 N N . GLN A 1 100 ? 19.103 61.088 40.465 1.00 21.32 100 GLN A N 1
ATOM 754 C CA . GLN A 1 100 ? 19.659 59.924 39.898 1.00 20.96 100 GLN A CA 1
ATOM 755 C C . GLN A 1 100 ? 18.574 58.832 39.826 1.00 18.93 100 GLN A C 1
ATOM 756 O O . GLN A 1 100 ? 17.767 58.728 40.747 1.00 19.66 100 GLN A O 1
ATOM 762 N N . SER A 1 101 ? 18.694 57.988 38.802 1.00 18.44 101 SER A N 1
ATOM 763 C CA . SER A 1 101 ? 17.786 56.821 38.733 1.00 18.42 101 SER A CA 1
ATOM 764 C C . SER A 1 101 ? 18.137 55.864 39.838 1.00 17.87 101 SER A C 1
ATOM 765 O O . SER A 1 101 ? 19.270 55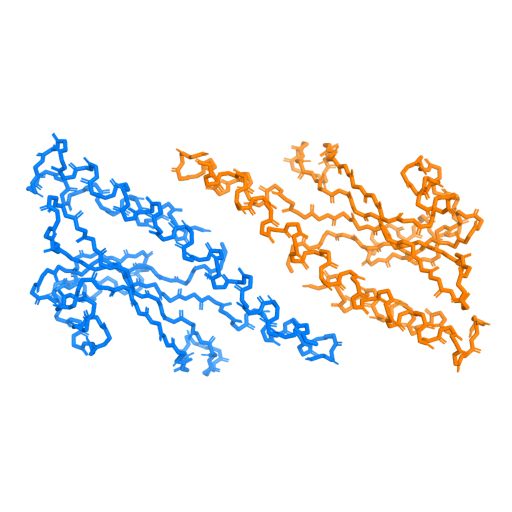.769 40.405 1.00 18.29 101 SER A O 1
ATOM 768 N N . ASN A 1 102 ? 17.165 54.965 40.152 1.00 15.61 102 ASN A N 1
ATOM 769 C CA . ASN A 1 102 ? 17.347 53.898 41.081 1.00 15.02 102 ASN A CA 1
ATOM 770 C C . ASN A 1 102 ? 16.416 52.743 40.791 1.00 15.93 102 ASN A C 1
ATOM 771 O O . ASN A 1 102 ? 15.538 52.917 39.973 1.00 16.14 102 ASN A O 1
ATOM 776 N N . ASP A 1 103 ? 16.700 51.599 41.393 1.00 17.27 103 ASP A N 1
ATOM 777 C CA . ASP A 1 103 ? 15.832 50.380 41.140 1.00 18.67 103 ASP A CA 1
ATOM 778 C C . ASP A 1 103 ? 15.851 49.419 42.277 1.00 17.60 103 ASP A C 1
ATOM 779 O O . ASP A 1 103 ? 16.849 49.336 43.029 1.00 18.15 103 ASP A O 1
ATOM 784 N N . HIS A 1 104 ? 14.774 48.667 42.430 1.00 17.84 104 HIS A N 1
ATOM 785 C CA . HIS A 1 104 ? 14.759 47.542 43.383 1.00 17.91 104 HIS A CA 1
ATOM 786 C C . HIS A 1 104 ? 13.661 46.563 43.024 1.00 17.58 104 HIS A C 1
ATOM 787 O O . HIS A 1 104 ? 12.759 46.899 42.257 1.00 17.52 104 HIS A O 1
ATOM 794 N N . LEU A 1 105 ? 13.748 45.368 43.618 1.00 18.36 105 LEU A N 1
ATOM 795 C CA . LEU A 1 105 ? 12.734 44.344 43.393 1.00 19.24 105 LEU A CA 1
ATOM 796 C C . LEU A 1 105 ? 11.707 44.361 44.497 1.00 21.98 105 LEU A C 1
ATOM 797 O O . LEU A 1 105 ? 12.022 44.708 45.711 1.00 23.48 105 LEU A O 1
ATOM 802 N N . ILE A 1 106 ? 10.442 44.098 44.180 1.00 20.50 106 ILE A N 1
ATOM 803 C CA . ILE A 1 106 ? 9.354 44.051 45.164 1.00 19.92 106 ILE A CA 1
ATOM 804 C C . ILE A 1 106 ? 8.599 42.709 44.874 1.00 22.34 106 ILE A C 1
ATOM 805 O O . ILE A 1 106 ? 8.849 42.094 43.852 1.00 20.51 106 ILE A O 1
ATOM 810 N N . LEU A 1 107 ? 7.834 42.339 45.889 1.00 24.01 107 LEU A N 1
ATOM 811 C CA . LEU A 1 107 ? 6.719 41.319 45.743 1.00 23.27 107 LEU A CA 1
ATOM 812 C C . LEU A 1 107 ? 5.460 41.976 45.856 1.00 25.50 107 LEU A C 1
ATOM 813 O O . LEU A 1 107 ? 5.174 42.675 46.832 1.00 28.91 107 LEU A O 1
ATOM 818 N N . LYS A 1 108 ? 4.564 41.776 44.854 1.00 21.20 108 LYS A N 1
ATOM 819 C CA . LYS A 1 108 ? 3.328 42.443 44.839 1.00 21.70 108 LYS A CA 1
ATOM 820 C C . LYS A 1 108 ? 2.259 41.497 44.275 1.00 21.57 108 LYS A C 1
ATOM 821 O O . LYS A 1 108 ? 2.524 40.815 43.277 1.00 22.95 108 LYS A O 1
ATOM 827 N N . ASP A 1 109 ? 1.134 41.502 44.985 1.00 22.98 109 ASP A N 1
ATOM 828 C CA . ASP A 1 109 ? -0.022 40.625 44.560 1.00 24.33 109 ASP A CA 1
ATOM 829 C C . ASP A 1 109 ? -1.018 41.463 43.903 1.00 23.87 109 ASP A C 1
ATOM 830 O O . ASP A 1 109 ? -1.673 42.344 44.459 1.00 23.90 109 ASP A O 1
ATOM 835 N N . TYR A 1 110 ? -1.152 41.263 42.599 1.00 21.10 110 TYR A N 1
ATOM 836 C CA . TYR A 1 110 ? -2.094 41.958 41.808 1.00 21.19 110 TYR A CA 1
ATOM 837 C C . TYR A 1 110 ? -3.438 41.231 41.633 1.00 22.13 110 TYR A C 1
ATOM 838 O O . TYR A 1 110 ? -4.334 41.699 40.957 1.00 25.46 110 TYR A O 1
ATOM 847 N N . GLY A 1 111 ? -3.476 40.016 42.150 1.00 22.24 111 GLY A N 1
ATOM 848 C CA . GLY A 1 111 ? -4.692 39.184 42.096 1.00 23.98 111 GLY A CA 1
ATOM 849 C C . GLY A 1 111 ? -4.389 37.709 41.927 1.00 22.72 111 GLY A C 1
ATOM 850 O O . GLY A 1 111 ? -5.313 36.907 41.954 1.00 23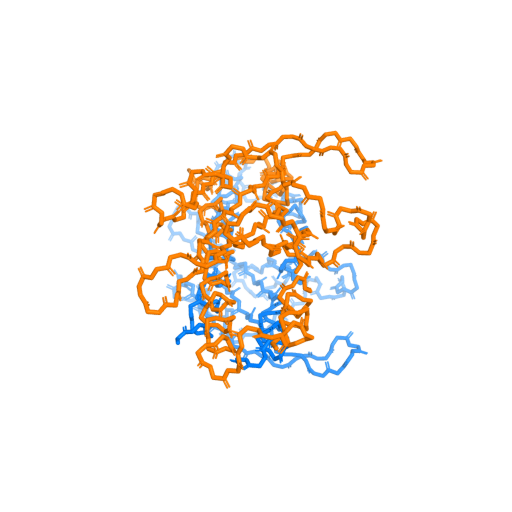.80 111 GLY A O 1
ATOM 851 N N . GLY A 1 112 ? -3.179 37.404 41.556 1.00 20.63 112 GLY A N 1
ATOM 852 C CA . GLY A 1 112 ? -2.696 36.044 41.316 1.00 20.14 112 GLY A CA 1
ATOM 853 C C . GLY A 1 112 ? -1.709 35.482 42.281 1.00 22.34 112 GLY A C 1
ATOM 854 O O . GLY A 1 112 ? -1.107 34.448 41.961 1.00 24.84 112 GLY A O 1
ATOM 855 N N . GL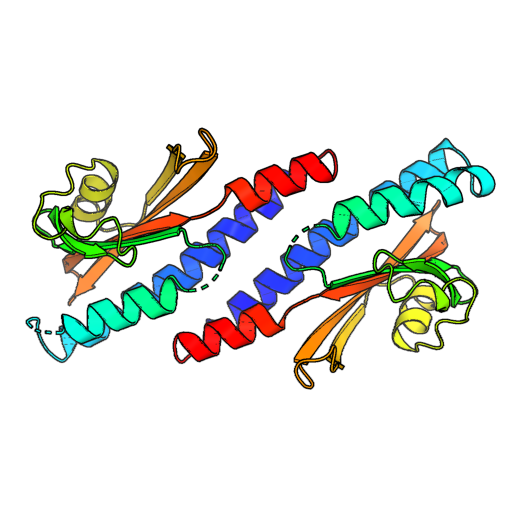Y A 1 113 ? -1.537 36.192 43.414 1.00 22.77 113 GLY A N 1
ATOM 856 C CA . GLY A 1 113 ? -0.505 35.871 44.331 1.00 25.91 113 GLY A CA 1
ATOM 857 C C . GLY A 1 113 ? 0.642 36.842 44.201 1.00 27.37 113 GLY A C 1
ATOM 858 O O . GLY A 1 113 ? 0.818 37.455 43.152 1.00 23.00 113 GLY A O 1
ATOM 859 N N . LYS A 1 114 ? 1.419 36.996 45.274 1.00 29.24 114 LYS A N 1
ATOM 860 C CA . LYS A 1 114 ? 2.646 37.808 45.176 1.00 29.17 114 LYS A CA 1
ATOM 861 C C . LYS A 1 114 ? 3.567 37.386 43.956 1.00 28.13 114 LYS A C 1
ATOM 862 O O . LYS A 1 114 ? 3.980 36.237 43.707 1.00 25.90 114 LYS A O 1
ATOM 868 N N . ASP A 1 115 ? 3.856 38.385 43.093 1.00 24.12 115 ASP A N 1
ATOM 869 C CA . ASP A 1 115 ? 4.686 38.247 41.963 1.00 21.92 115 ASP A CA 1
ATOM 870 C C . ASP A 1 115 ? 5.957 39.162 42.180 1.00 19.83 115 ASP A C 1
ATOM 871 O O . ASP A 1 115 ? 5.799 40.252 42.705 1.00 20.09 115 ASP A O 1
ATOM 876 N N . ARG A 1 116 ? 7.094 38.695 41.755 1.00 20.50 116 ARG A N 1
ATOM 877 C CA . ARG A 1 116 ? 8.327 39.570 41.629 1.00 21.03 116 ARG A CA 1
ATOM 878 C C . ARG A 1 116 ? 8.158 40.661 40.584 1.00 18.57 116 ARG A C 1
ATOM 879 O O . ARG A 1 116 ? 7.788 40.409 39.466 1.00 19.00 116 ARG A O 1
ATOM 887 N N . VAL A 1 117 ? 8.404 41.936 40.984 1.00 16.55 117 VAL A N 1
ATOM 888 C CA . VAL A 1 117 ? 8.217 43.099 40.130 1.00 17.06 117 VAL A CA 1
ATOM 889 C C . VAL A 1 117 ? 9.436 43.999 40.252 1.00 18.68 117 VAL A C 1
ATOM 890 O O . VAL A 1 117 ? 9.981 44.138 41.305 1.00 17.54 117 VAL A O 1
ATOM 894 N N . TRP A 1 118 ? 9.913 44.538 39.173 1.00 16.86 118 TRP A N 1
ATOM 895 C CA . TRP A 1 118 ? 11.081 45.353 39.195 1.00 16.64 118 TRP A CA 1
ATOM 896 C C . TRP A 1 118 ? 10.593 46.781 39.135 1.00 16.07 118 TRP A C 1
ATOM 897 O O . TRP A 1 118 ? 9.911 47.222 38.188 1.00 18.06 118 TRP A O 1
ATOM 908 N N . VAL A 1 119 ? 11.031 47.596 40.111 1.00 14.72 119 VAL A N 1
ATOM 909 C CA . VAL A 1 119 ? 10.623 48.987 40.220 1.00 15.59 119 VAL A CA 1
ATOM 910 C C . VAL A 1 119 ? 11.845 49.833 39.826 1.00 16.36 119 VAL A C 1
ATOM 911 O O . VAL A 1 119 ? 12.984 49.622 40.291 1.00 17.52 119 VAL A O 1
ATOM 915 N N . TYR A 1 120 ? 11.618 50.698 38.827 1.00 15.46 120 TYR A N 1
ATOM 916 C CA . TYR A 1 120 ? 12.653 51.639 38.283 1.00 15.33 120 TYR A CA 1
ATOM 917 C C . TYR A 1 120 ? 12.078 53.026 38.412 1.00 15.82 120 TYR A C 1
ATOM 918 O O . TYR A 1 120 ? 10.983 53.368 37.965 1.00 16.53 120 TYR A O 1
ATOM 927 N N . ASN A 1 121 ? 12.896 53.926 38.963 1.00 15.33 121 ASN A N 1
ATOM 928 C CA . ASN A 1 121 ? 12.624 55.306 39.012 1.00 14.68 121 ASN A CA 1
ATOM 929 C C . ASN A 1 121 ? 13.704 56.107 38.203 1.00 14.54 121 ASN A C 1
ATOM 930 O O . ASN A 1 121 ? 14.906 55.861 38.336 1.00 16.15 121 ASN A O 1
ATOM 935 N N . ILE A 1 122 ? 13.184 57.000 37.372 1.00 14.26 122 ILE A N 1
ATOM 936 C CA . ILE A 1 122 ? 14.043 57.976 36.656 1.00 16.44 122 ILE A CA 1
ATOM 937 C C . ILE A 1 122 ? 13.504 59.368 36.861 1.00 16.84 122 ILE A C 1
ATOM 938 O O . ILE A 1 122 ? 12.367 59.694 36.579 1.00 17.87 122 ILE A O 1
ATOM 943 N N . PRO A 1 123 ? 14.351 60.227 37.463 1.00 16.74 123 PRO A N 1
ATOM 944 C CA . PRO A 1 123 ? 13.892 61.591 37.636 1.00 18.87 123 PRO A CA 1
ATOM 945 C C . PRO A 1 123 ? 13.852 62.339 36.300 1.00 16.51 123 PRO A C 1
ATOM 946 O O . PRO A 1 123 ? 14.706 62.091 35.461 1.00 18.45 123 PRO A O 1
ATOM 950 N N . VAL A 1 124 ? 12.897 63.237 36.187 1.00 18.33 124 VAL A N 1
ATOM 951 C CA . VAL A 1 124 ? 12.684 64.110 35.029 1.00 19.56 124 VAL A CA 1
ATOM 952 C C . VAL A 1 124 ? 13.357 65.444 35.346 1.00 19.41 124 VAL A C 1
ATOM 953 O O . VAL A 1 124 ? 13.067 66.010 36.377 1.00 18.34 124 VAL A O 1
ATOM 957 N N . LYS A 1 125 ? 14.325 65.829 34.486 1.00 20.39 125 LYS A N 1
ATOM 958 C CA . LYS A 1 125 ? 15.067 67.137 34.684 1.00 19.90 125 LYS A CA 1
ATOM 959 C C . LYS A 1 125 ? 14.743 68.062 33.557 1.00 22.43 125 LYS A C 1
ATOM 960 O O . LYS A 1 125 ? 14.673 67.643 32.376 1.00 23.47 125 LYS A O 1
ATOM 966 N N . VAL A 1 126 ? 14.491 69.342 33.884 1.00 19.23 126 VAL A N 1
ATOM 967 C CA . VAL A 1 126 ? 14.310 70.361 32.883 1.00 19.92 126 VAL A CA 1
ATOM 968 C C . VAL A 1 126 ? 15.327 71.461 33.302 1.00 19.49 126 VAL A C 1
ATOM 969 O O . VAL A 1 126 ? 15.380 71.832 34.468 1.00 19.79 126 VAL A O 1
ATOM 973 N N . ASP A 1 127 ? 16.159 71.854 32.346 1.00 22.24 127 ASP A N 1
ATOM 974 C CA . ASP A 1 127 ? 17.247 72.829 32.673 1.00 23.94 127 ASP A CA 1
ATOM 975 C C . ASP A 1 127 ? 18.055 72.403 33.827 1.00 24.96 127 ASP A C 1
ATOM 976 O O . ASP A 1 127 ? 18.398 73.220 34.669 1.00 24.90 127 ASP A O 1
ATOM 981 N N . LYS A 1 128 ? 18.397 71.099 33.858 1.00 23.63 128 LYS A N 1
ATOM 982 C CA . LYS A 1 128 ? 19.169 70.445 34.903 1.00 26.36 128 LYS A CA 1
ATOM 983 C C . LYS A 1 128 ? 18.528 70.314 36.268 1.00 26.44 128 LYS A C 1
ATOM 984 O O . LYS A 1 128 ? 19.225 69.846 37.167 1.00 29.83 128 LYS A O 1
ATOM 990 N N . LYS A 1 129 ? 17.304 70.736 36.477 1.00 23.11 129 LYS A N 1
ATOM 991 C CA . LYS A 1 129 ? 16.629 70.645 37.735 1.00 23.79 129 LYS A CA 1
ATOM 992 C C . LYS A 1 129 ? 15.563 69.557 37.672 1.00 20.52 129 LYS A C 1
ATOM 993 O O . LYS A 1 129 ? 14.772 69.497 36.738 1.00 21.25 129 LYS A O 1
ATOM 999 N N . VAL A 1 130 ? 15.470 68.840 38.795 1.00 22.22 130 VAL A N 1
ATOM 1000 C CA . VAL A 1 130 ? 14.387 67.830 38.917 1.00 19.94 130 VAL A CA 1
ATOM 1001 C C . VAL A 1 130 ? 13.054 68.516 38.954 1.00 20.34 130 VAL A C 1
ATOM 1002 O O . VAL A 1 130 ? 12.807 69.403 39.811 1.00 21.50 130 VAL A O 1
ATOM 1006 N N . ILE A 1 131 ? 12.101 68.055 38.130 1.00 20.40 131 ILE A N 1
ATOM 1007 C CA . ILE A 1 131 ? 10.730 68.474 38.216 1.00 20.64 131 ILE A CA 1
ATOM 1008 C C . ILE A 1 131 ? 9.725 67.422 38.689 1.00 20.96 131 ILE A C 1
ATOM 1009 O O . ILE A 1 131 ? 8.490 67.681 38.908 1.00 22.24 131 ILE A O 1
ATOM 1014 N N . GLY A 1 132 ? 10.247 66.192 38.760 1.00 19.87 132 GLY A N 1
ATOM 1015 C CA . GLY A 1 132 ? 9.323 65.018 39.035 1.00 20.14 132 GLY A CA 1
ATOM 1016 C C . GLY A 1 132 ? 10.064 63.764 38.777 1.00 18.98 132 GLY A C 1
ATOM 1017 O O . GLY A 1 132 ? 11.278 63.791 38.595 1.00 19.19 132 GLY A O 1
ATOM 1018 N N . ASN A 1 133 ? 9.368 62.637 38.903 1.00 19.83 133 ASN A N 1
ATOM 1019 C CA . ASN A 1 133 ? 9.952 61.354 38.805 1.00 16.51 133 ASN A CA 1
ATOM 1020 C C . ASN A 1 133 ? 8.994 60.417 38.078 1.00 15.82 133 ASN A C 1
ATOM 1021 O O . ASN A 1 133 ? 7.777 60.490 38.300 1.00 18.28 133 ASN A O 1
ATOM 1026 N N . ILE A 1 134 ? 9.593 59.602 37.216 1.00 16.49 134 ILE A N 1
ATOM 1027 C CA . ILE A 1 134 ? 8.842 58.552 36.513 1.00 17.10 134 ILE A CA 1
ATOM 1028 C C . ILE A 1 134 ? 9.092 57.280 37.336 1.00 15.18 134 ILE A C 1
ATOM 1029 O O . ILE A 1 134 ? 10.253 56.846 37.521 1.00 15.67 134 ILE A O 1
ATOM 1034 N N . TYR A 1 135 ? 8.033 56.654 37.854 1.00 16.95 135 TYR A N 1
ATOM 1035 C CA . TYR A 1 135 ? 8.062 55.414 38.585 1.00 15.45 135 TYR A CA 1
ATOM 1036 C C . TYR A 1 135 ? 7.437 54.324 37.687 1.00 15.20 135 TYR A C 1
ATOM 1037 O O . TYR A 1 135 ? 6.359 54.527 37.167 1.00 16.15 135 TYR A O 1
ATOM 1046 N N . ILE A 1 136 ? 8.140 53.242 37.520 1.00 13.96 136 ILE A N 1
ATOM 1047 C CA . ILE A 1 136 ? 7.726 52.153 36.635 1.00 15.21 136 ILE A CA 1
ATOM 1048 C C . ILE A 1 136 ? 7.742 50.861 37.428 1.00 15.89 136 ILE A C 1
ATOM 1049 O O . ILE A 1 136 ? 8.703 50.517 38.086 1.00 16.23 136 ILE A O 1
ATOM 1054 N N . GLU A 1 137 ? 6.603 50.125 37.354 1.00 14.75 137 GLU A N 1
ATOM 1055 C CA . GLU A 1 137 ? 6.521 48.674 37.776 1.00 15.47 137 GLU A CA 1
ATOM 1056 C C . GLU A 1 137 ? 6.562 47.860 36.481 1.00 16.65 137 GLU A C 1
ATOM 1057 O O . GLU A 1 137 ? 5.741 48.076 35.554 1.00 15.86 137 GLU A O 1
ATOM 1063 N N . SER A 1 138 ? 7.587 47.014 36.390 1.00 16.32 138 SER A N 1
ATOM 1064 C CA . SER A 1 138 ? 7.819 46.198 35.192 1.00 17.03 138 SER A CA 1
ATOM 1065 C C . SER A 1 138 ? 7.734 44.742 35.549 1.00 17.74 138 SER A C 1
ATOM 1066 O O . SER A 1 138 ? 8.108 44.280 36.642 1.00 17.83 138 SER A O 1
ATOM 1069 N N . LYS A 1 139 ? 7.261 43.979 34.551 1.00 17.84 139 LYS A N 1
ATOM 1070 C CA . LYS A 1 139 ? 6.899 42.559 34.751 1.00 18.21 139 LY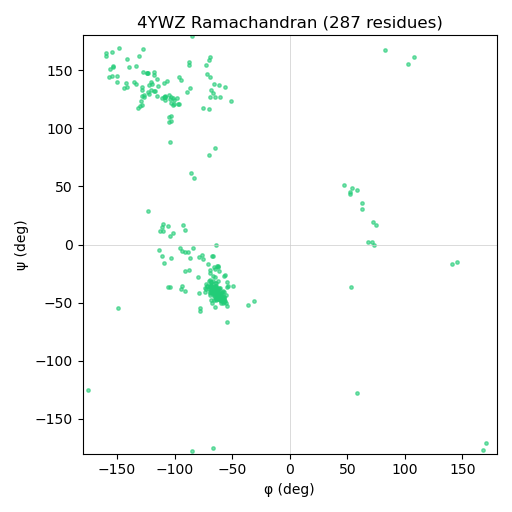S A CA 1
ATOM 1071 C C . LYS A 1 139 ? 8.076 41.626 34.605 1.00 19.71 139 LYS A C 1
ATOM 1072 O O . LYS A 1 139 ? 8.108 40.659 33.778 1.00 20.19 139 LYS A O 1
ATOM 1078 N N . ILE A 1 140 ? 9.077 41.791 35.449 1.00 15.99 140 ILE A N 1
ATOM 1079 C CA . ILE A 1 140 ? 10.272 40.964 35.418 1.00 17.50 140 ILE A CA 1
ATOM 1080 C C . ILE A 1 140 ? 9.983 39.451 35.717 1.00 17.25 140 ILE A C 1
ATOM 1081 O O . ILE A 1 140 ? 10.837 38.618 35.377 1.00 18.44 140 ILE A O 1
ATOM 1086 N N . ASN A 1 141 ? 8.818 39.186 36.328 1.00 18.80 141 ASN A N 1
ATOM 1087 C CA . ASN A 1 141 ? 8.465 37.795 36.650 1.00 22.60 141 ASN A CA 1
ATOM 1088 C C . ASN A 1 141 ? 8.284 37.042 35.382 1.00 21.74 141 ASN A C 1
ATOM 1089 O O . ASN A 1 141 ? 8.473 35.804 35.399 1.00 22.74 141 ASN A O 1
ATOM 1094 N N . ASP A 1 142 ? 8.053 37.703 34.236 1.00 21.94 142 ASP A N 1
ATOM 1095 C CA . ASP A 1 142 ? 7.999 36.957 33.012 1.00 26.12 142 ASP A CA 1
ATOM 1096 C C . ASP A 1 142 ? 9.334 36.289 32.676 1.00 24.04 142 ASP A C 1
ATOM 1097 O O . ASP A 1 142 ? 9.302 35.189 32.079 1.00 23.00 142 ASP A O 1
ATOM 1102 N N . VAL A 1 143 ? 10.511 36.892 33.026 1.00 18.31 143 VAL A N 1
ATOM 1103 C CA . VAL A 1 143 ? 11.847 36.323 32.884 1.00 19.76 143 VAL A CA 1
ATOM 1104 C C . VAL A 1 143 ? 11.990 35.091 33.800 1.00 20.34 143 VAL A C 1
ATOM 1105 O O . VAL A 1 143 ? 12.323 34.010 33.360 1.00 20.20 143 VAL A O 1
ATOM 1109 N N . TYR A 1 144 ? 11.695 35.275 35.092 1.00 20.32 144 TYR A N 1
ATOM 1110 C CA . TYR A 1 144 ? 11.768 34.154 36.033 1.00 21.14 144 TYR A CA 1
ATOM 1111 C C . TYR A 1 144 ? 10.885 33.011 35.661 1.00 19.75 144 TYR A C 1
ATOM 1112 O O . TYR A 1 144 ? 11.308 31.832 35.736 1.00 21.88 144 TYR A O 1
ATOM 1121 N N . ASN A 1 145 ? 9.691 33.309 35.189 1.00 18.68 145 ASN A N 1
ATOM 1122 C CA . ASN A 1 145 ? 8.723 32.279 34.762 1.00 18.94 145 ASN A CA 1
ATOM 1123 C C . ASN A 1 145 ? 9.276 31.486 33.576 1.00 25.21 145 ASN A C 1
ATOM 1124 O O . ASN A 1 145 ? 9.205 30.276 33.517 1.00 25.03 145 ASN A O 1
ATOM 1129 N N . GLN A 1 146 ? 9.857 32.207 32.625 1.00 21.44 146 GLN A N 1
ATOM 1130 C CA . GLN A 1 146 ? 10.408 31.501 31.437 1.00 22.61 146 GLN A CA 1
ATOM 1131 C C . GLN A 1 146 ? 11.622 30.659 31.833 1.00 22.90 146 GLN A C 1
ATOM 1132 O O . GLN A 1 146 ? 11.781 29.559 31.314 1.00 24.24 146 GLN A O 1
ATOM 1138 N N . LEU A 1 147 ? 12.473 31.144 32.712 1.00 21.34 147 LEU A N 1
ATOM 1139 C CA . LEU A 1 147 ? 13.655 30.393 33.159 1.00 23.00 147 LEU A CA 1
ATOM 1140 C C . LEU A 1 147 ? 13.188 29.108 33.836 1.00 27.50 147 LEU A C 1
ATOM 1141 O O . LEU A 1 147 ? 13.743 28.020 33.659 1.00 29.57 147 LEU A O 1
ATOM 1146 N N . ASN A 1 148 ? 12.130 29.213 34.646 1.00 24.72 148 ASN A N 1
ATOM 1147 C CA . ASN A 1 148 ? 11.643 28.007 35.341 1.00 27.29 148 ASN A CA 1
ATOM 1148 C C . ASN A 1 148 ? 11.061 27.055 34.359 1.00 30.00 148 ASN A C 1
ATOM 1149 O O . ASN A 1 148 ? 11.256 25.829 34.455 1.00 28.42 148 ASN A O 1
ATOM 1154 N N . ASN A 1 149 ? 10.397 27.546 33.311 1.00 27.59 149 ASN A N 1
ATOM 1155 C CA . ASN A 1 149 ? 9.846 26.673 32.310 1.00 27.42 149 ASN A CA 1
ATOM 1156 C C . ASN A 1 149 ? 10.906 25.860 31.492 1.00 29.10 149 ASN A C 1
ATOM 1157 O O . ASN A 1 149 ? 10.609 24.816 30.981 1.00 30.37 149 ASN A O 1
ATOM 1162 N N . ILE A 1 150 ? 12.104 26.392 31.343 1.00 29.69 150 ILE A N 1
ATOM 1163 C CA . ILE A 1 150 ? 13.183 25.699 30.621 1.00 32.16 150 ILE A CA 1
ATOM 1164 C C . ILE A 1 150 ? 14.173 25.066 31.570 1.00 34.50 150 ILE A C 1
ATOM 1165 O O . ILE A 1 150 ? 15.293 24.696 31.173 1.00 39.50 150 ILE A O 1
ATOM 1170 N N . ASN A 1 151 ? 13.832 25.032 32.869 1.00 31.21 151 ASN A N 1
ATOM 1171 C CA . ASN A 1 151 ? 14.747 24.511 33.906 1.00 34.04 151 ASN A CA 1
ATOM 1172 C C . ASN A 1 151 ? 16.128 25.112 33.969 1.00 38.57 151 ASN A C 1
ATOM 1173 O O . ASN A 1 151 ? 17.129 24.408 34.027 1.00 40.96 151 ASN A O 1
ATOM 1178 N N . GLN A 1 152 ? 16.187 26.452 33.954 1.00 33.49 152 GLN A N 1
ATOM 1179 C CA . GLN A 1 152 ? 17.381 27.187 34.139 1.00 39.22 152 GLN A CA 1
ATOM 1180 C C . GLN A 1 152 ? 17.015 28.176 35.273 1.00 37.60 152 GLN A C 1
ATOM 1181 O O . GLN A 1 152 ? 17.802 29.070 35.469 1.00 48.13 152 GLN A O 1
ATOM 1187 N N . ASN B 1 6 ? 18.578 56.886 18.300 1.00 60.34 6 ASN B N 1
ATOM 1188 C CA . ASN B 1 6 ? 18.609 55.424 17.902 1.00 56.45 6 ASN B CA 1
ATOM 1189 C C . ASN B 1 6 ? 18.177 54.507 18.994 1.00 41.71 6 ASN B C 1
ATOM 1190 O O . ASN B 1 6 ? 18.808 53.458 19.231 1.00 45.70 6 ASN B O 1
ATOM 1195 N N . LEU B 1 7 ? 17.054 54.880 19.592 1.00 33.15 7 LEU B N 1
ATOM 1196 C CA . LEU B 1 7 ? 16.278 54.007 20.388 1.00 36.16 7 LEU B CA 1
ATOM 1197 C C . LEU B 1 7 ? 16.007 52.789 19.480 1.00 33.85 7 LEU B C 1
ATOM 1198 O O . LEU B 1 7 ? 15.975 51.663 19.964 1.00 29.86 7 LEU B O 1
ATOM 1203 N N . GLU B 1 8 ? 15.818 53.009 18.183 1.00 32.64 8 GLU B N 1
ATOM 1204 C CA . GLU B 1 8 ? 15.278 51.878 17.369 1.00 28.27 8 GLU B CA 1
ATOM 1205 C C . GLU B 1 8 ? 16.298 50.790 17.277 1.00 27.48 8 GLU B C 1
ATOM 1206 O O . GLU B 1 8 ? 15.964 49.608 17.511 1.00 26.82 8 GLU B O 1
ATOM 1212 N N . LYS B 1 9 ? 17.561 51.115 16.950 1.00 28.17 9 LYS B N 1
ATOM 1213 C CA . LYS B 1 9 ? 18.585 50.121 16.874 1.00 29.45 9 LYS B CA 1
ATOM 1214 C C . LYS B 1 9 ? 18.853 49.412 18.227 1.00 29.49 9 LYS B C 1
ATOM 1215 O O . LYS B 1 9 ? 18.965 48.206 18.297 1.00 24.24 9 LYS B O 1
ATOM 1221 N N . GLU B 1 10 ? 18.882 50.187 19.307 1.00 27.57 10 GLU B N 1
ATOM 1222 C CA . GLU B 1 10 ? 19.057 49.613 20.647 1.00 28.23 10 GLU B CA 1
ATOM 1223 C C . GLU B 1 10 ? 17.940 48.586 20.961 1.00 21.14 10 GLU B C 1
ATOM 1224 O O . GLU B 1 10 ? 18.232 47.524 21.404 1.00 22.25 10 GLU B O 1
ATOM 1230 N N . LEU B 1 11 ? 16.690 48.935 20.685 1.00 21.16 11 LEU B N 1
ATOM 1231 C CA . LEU B 1 11 ? 15.597 48.118 21.110 1.00 19.92 11 LEU B CA 1
ATOM 1232 C C . LEU B 1 11 ? 15.525 46.830 20.238 1.00 19.49 11 LEU B C 1
ATOM 1233 O O . LEU B 1 11 ? 15.217 45.726 20.736 1.00 19.40 11 LEU B O 1
ATOM 1238 N N . LEU B 1 12 ? 15.832 47.035 18.944 1.00 18.13 12 LEU B N 1
ATOM 1239 C CA . LEU B 1 12 ? 15.945 45.859 18.054 1.00 19.77 12 LEU B CA 1
ATOM 1240 C C . LEU B 1 12 ? 17.069 44.929 18.462 1.00 20.03 12 LEU B C 1
ATOM 1241 O O . LEU B 1 12 ? 16.940 43.692 18.511 1.00 19.18 12 LEU B O 1
ATOM 1246 N N . ASP B 1 13 ? 18.226 45.508 18.772 1.00 20.75 13 ASP B N 1
ATOM 1247 C CA . ASP B 1 13 ? 19.352 44.726 19.259 1.00 24.38 13 ASP B CA 1
ATOM 1248 C C . ASP B 1 13 ? 19.068 43.971 20.512 1.00 21.66 13 ASP B C 1
ATOM 1249 O O . ASP B 1 13 ? 19.462 42.785 20.673 1.00 22.61 13 ASP B O 1
ATOM 1254 N N . ASN B 1 14 ? 18.343 44.618 21.447 1.00 19.33 14 ASN B N 1
ATOM 1255 C CA . ASN B 1 14 ? 17.975 43.989 22.686 1.00 19.96 14 ASN B CA 1
ATOM 1256 C C . ASN B 1 14 ? 17.101 42.760 22.484 1.00 20.61 14 ASN B C 1
ATOM 1257 O O . ASN B 1 14 ? 17.317 41.650 23.024 1.00 20.37 14 ASN B O 1
ATOM 1262 N N . PHE B 1 15 ? 16.117 42.931 21.556 1.00 18.46 15 PHE B N 1
ATOM 1263 C CA . PHE B 1 15 ? 15.258 41.821 21.241 1.00 19.58 15 PHE B CA 1
ATOM 1264 C C . PHE B 1 15 ? 16.050 40.614 20.691 1.00 17.92 15 PHE B C 1
ATOM 1265 O O . PHE B 1 15 ? 15.834 39.451 21.092 1.00 19.69 15 PHE B O 1
ATOM 1273 N N . LYS B 1 16 ? 16.903 40.907 19.736 1.00 18.41 16 LYS B N 1
ATOM 1274 C CA . LYS B 1 16 ? 17.688 39.846 19.075 1.00 20.56 16 LYS B CA 1
ATOM 1275 C C . LYS B 1 16 ? 18.638 39.141 20.071 1.00 24.57 16 LYS B C 1
ATOM 1276 O O . LYS B 1 16 ? 18.722 37.944 20.105 1.00 21.57 16 LYS B O 1
ATOM 1282 N N . LYS B 1 17 ? 19.230 39.897 20.969 1.00 25.29 17 LYS B N 1
ATOM 1283 C CA . LYS B 1 17 ? 20.152 39.256 21.976 1.00 26.22 17 LYS B CA 1
ATOM 1284 C C . LYS B 1 17 ? 19.461 38.337 22.866 1.00 24.88 17 LYS B C 1
ATOM 1285 O O . LYS B 1 17 ? 19.903 37.252 23.195 1.00 26.36 17 LYS B O 1
ATOM 1291 N N . ASN B 1 18 ? 18.254 38.652 23.293 1.00 24.40 18 ASN B N 1
ATOM 1292 C CA . ASN B 1 18 ? 17.439 37.822 24.024 1.00 25.92 18 ASN B CA 1
ATOM 1293 C C . ASN B 1 18 ? 17.116 36.452 23.376 1.00 24.06 18 ASN B C 1
ATOM 1294 O O . ASN B 1 18 ? 17.283 35.335 23.907 1.00 24.80 18 ASN B O 1
ATOM 1299 N N . ILE B 1 19 ? 16.718 36.577 22.124 1.00 20.56 19 ILE B N 1
ATOM 1300 C CA . ILE B 1 19 ? 16.466 35.374 21.307 1.00 18.73 19 ILE B CA 1
ATOM 1301 C C . ILE B 1 19 ? 17.729 34.516 21.169 1.00 20.57 19 ILE B C 1
ATOM 1302 O O . ILE B 1 19 ? 17.680 33.302 21.301 1.00 22.45 19 ILE B O 1
ATOM 1307 N N . THR B 1 20 ? 18.832 35.181 20.839 1.00 19.46 20 THR B N 1
ATOM 1308 C CA . THR B 1 20 ? 20.105 34.476 20.588 1.00 21.25 20 THR B CA 1
ATOM 1309 C C . THR B 1 20 ? 20.628 33.769 21.873 1.00 20.77 20 THR B C 1
ATOM 1310 O O . THR B 1 20 ? 21.185 32.657 21.834 1.00 24.28 20 THR B O 1
ATOM 1314 N N . GLN B 1 21 ? 20.404 34.427 23.033 1.00 22.46 21 GLN B N 1
ATOM 1315 C CA . GLN B 1 21 ? 20.824 33.785 24.314 1.00 24.94 21 GLN B CA 1
ATOM 1316 C C . GLN B 1 21 ? 19.950 32.663 24.684 1.00 23.23 21 GLN B C 1
ATOM 1317 O O . GLN B 1 21 ? 20.537 31.586 25.056 1.00 24.17 21 GLN B O 1
ATOM 1323 N N . TYR B 1 22 ? 18.612 32.737 24.472 1.00 20.95 22 TYR B N 1
ATOM 1324 C CA . TYR B 1 22 ? 17.771 31.532 24.630 1.00 24.92 22 TYR B CA 1
ATOM 1325 C C . TYR B 1 22 ? 18.170 30.420 23.649 1.00 27.08 22 TYR B C 1
ATOM 1326 O O . TYR B 1 22 ? 18.254 29.249 23.983 1.00 23.84 22 TYR B O 1
ATOM 1335 N N . ALA B 1 23 ? 18.419 30.807 22.397 1.00 21.59 23 ALA B N 1
ATOM 1336 C CA . ALA B 1 23 ? 18.629 29.807 21.382 1.00 22.93 23 ALA B CA 1
ATOM 1337 C C . ALA B 1 23 ? 19.966 29.043 21.620 1.00 23.69 23 ALA B C 1
ATOM 1338 O O . ALA B 1 23 ? 20.064 27.838 21.396 1.00 21.54 23 ALA B O 1
ATOM 1340 N N . LYS B 1 24 ? 20.937 29.751 22.161 1.00 20.37 24 LYS B N 1
ATOM 1341 C CA . LYS B 1 24 ? 22.240 29.101 22.557 1.00 23.32 24 LYS B CA 1
ATOM 1342 C C . LYS B 1 24 ? 22.039 28.050 23.631 1.00 24.36 24 LYS B C 1
ATOM 1343 O O . LYS B 1 24 ? 22.506 26.904 23.503 1.00 20.38 24 LYS B O 1
ATOM 1349 N N . GLN B 1 25 ? 21.198 28.354 24.624 1.00 24.84 25 GLN B N 1
ATOM 1350 C CA . GLN B 1 25 ? 20.955 27.337 25.662 1.00 28.66 25 GLN B CA 1
ATOM 1351 C C . GLN B 1 25 ? 20.156 26.141 25.118 1.00 26.20 25 GLN B C 1
ATOM 1352 O O . GLN B 1 25 ? 20.375 25.016 25.484 1.00 22.82 25 GLN B O 1
ATOM 1358 N N . LEU B 1 26 ? 19.217 26.359 24.210 1.00 21.72 26 LEU B N 1
ATOM 1359 C CA . LEU B 1 26 ? 18.485 25.285 23.593 1.00 21.46 26 LEU B CA 1
ATOM 1360 C C . LEU B 1 26 ? 19.449 24.384 22.775 1.00 21.27 26 LEU B C 1
ATOM 1361 O O . LEU B 1 26 ? 19.359 23.160 22.778 1.00 23.18 26 LEU B O 1
ATOM 1366 N N . GLU B 1 27 ? 20.380 25.015 22.076 1.00 21.81 27 GLU B N 1
ATOM 1367 C CA . GLU B 1 27 ? 21.362 24.283 21.270 1.00 22.36 27 GLU B CA 1
ATOM 1368 C C . GLU B 1 27 ? 22.231 23.382 22.160 1.00 23.99 27 GLU B C 1
ATOM 1369 O O . GLU B 1 27 ? 22.429 22.207 21.878 1.00 24.14 27 GLU B O 1
ATOM 1375 N N . ILE B 1 28 ? 22.677 23.986 23.224 1.00 22.93 28 ILE B N 1
ATOM 1376 C CA . ILE B 1 28 ? 23.476 23.226 24.254 1.00 26.18 28 ILE B CA 1
ATOM 1377 C C . ILE B 1 28 ? 22.661 22.027 24.772 1.00 25.49 28 ILE B C 1
ATOM 1378 O O . ILE B 1 28 ? 23.137 20.851 24.896 1.00 27.71 28 ILE B O 1
ATOM 1383 N N . SER B 1 29 ? 21.403 22.241 25.106 1.00 25.84 29 SER B N 1
ATOM 1384 C CA . SER B 1 29 ? 20.540 21.201 25.622 1.00 28.42 29 SER B CA 1
ATOM 1385 C C . SER B 1 29 ? 20.241 20.108 24.660 1.00 30.45 29 SER B C 1
ATOM 1386 O O . SER B 1 29 ? 20.155 18.898 25.042 1.00 31.61 29 SER B O 1
ATOM 1389 N N . ILE B 1 30 ? 20.086 20.468 23.383 1.00 25.50 30 ILE B N 1
ATOM 1390 C CA . ILE B 1 30 ? 19.857 19.473 22.403 1.00 27.70 30 ILE B CA 1
ATOM 1391 C C . ILE B 1 30 ? 21.141 18.620 22.211 1.00 28.38 30 ILE B C 1
ATOM 1392 O O . ILE B 1 30 ? 21.075 17.362 22.052 1.00 32.29 30 ILE B O 1
ATOM 1397 N N . GLU B 1 31 ? 22.263 19.311 22.155 1.00 28.17 31 GLU B N 1
ATOM 1398 C CA . GLU B 1 31 ? 23.577 18.695 21.951 1.00 31.60 31 GLU B CA 1
ATOM 1399 C C . GLU B 1 31 ? 23.845 17.656 23.048 1.00 35.71 31 GLU B C 1
ATOM 1400 O O . GLU B 1 31 ? 24.292 16.521 22.752 1.00 36.67 31 GLU B O 1
ATOM 1406 N N . LYS B 1 32 ? 23.552 18.055 24.283 1.00 35.33 32 LYS B N 1
ATOM 1407 C CA . LYS B 1 32 ? 23.671 17.190 25.481 1.00 43.11 32 LYS B CA 1
ATOM 1408 C C . LYS B 1 32 ? 22.883 15.920 25.277 1.00 43.91 32 LYS B C 1
ATOM 1409 O O . LYS B 1 32 ? 23.387 14.787 25.446 1.00 43.92 32 LYS B O 1
ATOM 1415 N N . VAL B 1 33 ? 21.626 16.065 24.926 1.00 39.98 33 VAL B N 1
ATOM 1416 C CA . VAL B 1 33 ? 20.792 14.909 24.732 1.00 49.02 33 VAL B CA 1
ATOM 1417 C C . VAL B 1 33 ? 21.328 13.979 23.636 1.00 51.98 33 VAL B C 1
ATOM 1418 O O . VAL B 1 33 ? 21.285 12.764 23.821 1.00 56.52 33 VAL B O 1
ATOM 1422 N N . TYR B 1 34 ? 21.816 14.513 22.501 1.00 51.76 34 TYR B N 1
ATOM 1423 C CA . TYR B 1 34 ? 22.591 13.661 21.536 1.00 54.09 34 TYR B CA 1
ATOM 1424 C C . TYR B 1 34 ? 23.763 12.964 22.215 1.00 56.59 34 TYR B C 1
ATOM 1425 O O . TYR B 1 34 ? 23.760 11.745 22.330 1.00 60.75 34 TYR B O 1
ATOM 1434 N N . ASP B 1 35 ? 24.763 13.718 22.672 1.00 62.18 35 ASP B N 1
ATOM 1435 C CA . ASP B 1 35 ? 25.959 13.123 23.300 1.00 68.79 35 ASP B CA 1
ATOM 1436 C C . ASP B 1 35 ? 25.619 11.837 24.014 1.00 74.50 35 ASP B C 1
ATOM 1437 O O . ASP B 1 35 ? 26.270 10.812 23.844 1.00 88.64 35 ASP B O 1
ATOM 1442 N N . GLU B 1 36 ? 24.568 11.918 24.809 1.00 73.52 36 GLU B N 1
ATOM 1443 C CA . GLU B 1 36 ? 24.341 10.997 25.882 1.00 76.40 36 GLU B CA 1
ATOM 1444 C C . GLU B 1 36 ? 23.154 10.098 25.633 1.00 73.51 36 GLU B C 1
ATOM 1445 O O . GLU B 1 36 ? 22.705 9.451 26.568 1.00 88.14 36 GLU B O 1
ATOM 1451 N N . LYS B 1 37 ? 22.657 10.027 24.398 1.00 65.14 37 LYS B N 1
ATOM 1452 C CA . LYS B 1 37 ? 21.527 9.121 24.072 1.00 67.10 37 LYS B CA 1
ATOM 1453 C C . LYS B 1 37 ? 21.522 8.582 22.646 1.00 69.25 37 LYS B C 1
ATOM 1454 O O . LYS B 1 37 ? 21.412 7.369 22.441 1.00 74.68 37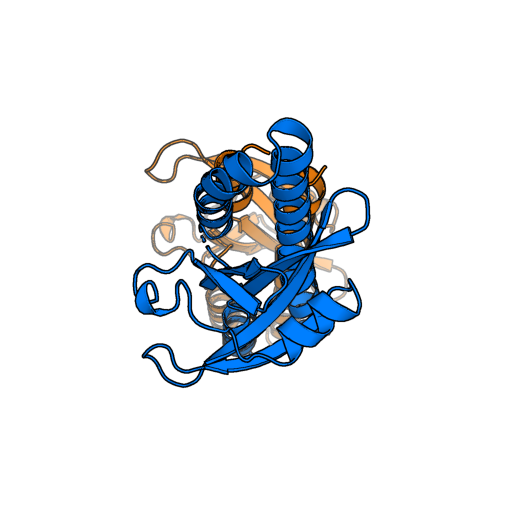 LYS B O 1
ATOM 1460 N N . GLY B 1 38 ? 21.572 9.451 21.647 1.00 66.92 38 GLY B N 1
ATOM 1461 C CA . GLY B 1 38 ? 21.166 8.982 20.337 1.00 75.72 38 GLY B CA 1
ATOM 1462 C C . GLY B 1 38 ? 21.317 9.918 19.165 1.00 77.72 38 GLY B C 1
ATOM 1463 O O . GLY B 1 38 ? 22.421 10.386 18.921 1.00 94.70 38 GLY B O 1
ATOM 1464 N N . SER B 1 39 ? 20.254 10.180 18.399 1.00 72.74 39 SER B N 1
ATOM 1465 C CA . SER B 1 39 ? 18.897 9.670 18.634 1.00 75.26 39 SER B CA 1
ATOM 1466 C C . SER B 1 39 ? 18.908 8.125 18.431 1.00 83.65 39 SER B C 1
ATOM 1467 O O . SER B 1 39 ? 19.988 7.556 18.236 1.00 90.94 39 SER B O 1
ATOM 1470 N N . VAL B 1 40 ? 17.779 7.413 18.494 1.00 80.21 40 VAL B N 1
ATOM 1471 C CA . VAL B 1 40 ? 16.415 7.958 18.611 1.00 74.94 40 VAL B CA 1
ATOM 1472 C C . VAL B 1 40 ? 15.818 7.837 20.025 1.00 71.96 40 VAL B C 1
ATOM 1473 O O . VAL B 1 40 ? 16.536 7.827 21.034 1.00 66.76 40 VAL B O 1
ATOM 1477 N N . ALA B 1 42 ? 16.394 10.080 21.863 1.00 63.27 42 ALA B N 1
ATOM 1478 C CA . ALA B 1 42 ? 16.500 11.539 22.036 1.00 68.54 42 ALA B CA 1
ATOM 1479 C C . ALA B 1 42 ? 15.250 12.327 21.595 1.00 70.34 42 ALA B C 1
ATOM 1480 O O . ALA B 1 42 ? 14.877 13.305 22.258 1.00 56.42 42 ALA B O 1
ATOM 1482 N N . GLN B 1 43 ? 14.589 11.894 20.520 1.00 69.39 43 GLN B N 1
ATOM 1483 C CA . GLN B 1 43 ? 13.488 12.668 19.920 1.00 67.71 43 GLN B CA 1
ATOM 1484 C C . GLN B 1 43 ? 12.344 13.219 20.788 1.00 68.33 43 GLN B C 1
ATOM 1485 O O . GLN B 1 43 ? 11.843 14.308 20.480 1.00 64.00 43 GLN B O 1
ATOM 1491 N N . LYS B 1 44 ? 11.906 12.503 21.824 1.00 56.32 44 LYS B N 1
ATOM 1492 C CA . LYS B 1 44 ? 10.837 13.029 22.705 1.00 58.61 44 LYS B CA 1
ATOM 1493 C C . LYS B 1 44 ? 11.371 14.141 23.571 1.00 49.92 44 LYS B C 1
ATOM 1494 O O . LYS B 1 44 ? 10.642 15.121 23.960 1.00 47.48 44 LYS B O 1
ATOM 1500 N N . ASP B 1 45 ? 12.649 13.959 23.922 1.00 47.69 45 ASP B N 1
ATOM 1501 C CA . ASP B 1 45 ? 13.331 14.921 24.753 1.00 47.94 45 ASP B CA 1
ATOM 1502 C C . ASP B 1 45 ? 13.549 16.210 23.890 1.00 38.58 45 ASP B C 1
ATOM 1503 O O . ASP B 1 45 ? 13.394 17.333 24.412 1.00 45.55 45 ASP B O 1
ATOM 1508 N N . ILE B 1 46 ? 13.857 16.027 22.609 1.00 39.04 46 ILE B N 1
ATOM 1509 C CA . ILE B 1 46 ? 14.032 17.202 21.705 1.00 41.40 46 ILE B CA 1
ATOM 1510 C C . ILE B 1 46 ? 12.717 17.992 21.585 1.00 38.25 46 ILE B C 1
ATOM 1511 O O . ILE B 1 46 ? 12.722 19.211 21.802 1.00 30.38 46 ILE B O 1
ATOM 1516 N N . GLN B 1 47 ? 11.605 17.298 21.375 1.00 37.10 47 GLN B N 1
ATOM 1517 C CA . GLN B 1 47 ? 10.255 17.959 21.336 1.00 34.41 47 GLN B CA 1
ATOM 1518 C C . GLN B 1 47 ? 9.926 18.678 22.608 1.00 36.69 47 GLN B C 1
ATOM 1519 O O . GLN B 1 47 ? 9.454 19.799 22.571 1.00 34.01 47 GLN B O 1
ATOM 1525 N N . ASN B 1 48 ? 10.217 18.076 23.775 1.00 30.91 48 ASN B N 1
ATOM 1526 C CA . ASN B 1 48 ? 9.916 18.773 24.967 1.00 34.90 48 ASN B CA 1
ATOM 1527 C C . ASN B 1 48 ? 10.787 19.993 25.071 1.00 35.78 48 ASN B C 1
ATOM 1528 O O . ASN B 1 48 ? 10.315 21.058 25.529 1.00 34.63 48 ASN B O 1
ATOM 1533 N N . LEU B 1 49 ? 12.062 19.917 24.636 1.00 29.80 49 LEU B N 1
ATOM 1534 C CA . LEU B 1 49 ? 12.865 21.097 24.811 1.00 30.88 49 LEU B CA 1
ATOM 1535 C C . LEU B 1 49 ? 12.297 22.228 23.914 1.00 25.22 49 LEU B C 1
ATOM 1536 O O . LEU B 1 49 ? 12.238 23.434 24.316 1.00 27.80 49 LEU B O 1
ATOM 1541 N N . LEU B 1 50 ? 11.985 21.868 22.695 1.00 29.69 50 LEU B N 1
ATOM 1542 C CA . LEU B 1 50 ? 11.539 22.917 21.716 1.00 27.07 50 LEU B CA 1
ATOM 1543 C C . LEU B 1 50 ? 10.303 23.604 22.275 1.00 29.51 50 LEU B C 1
ATOM 1544 O O . LEU B 1 50 ? 10.197 24.852 22.301 1.00 30.22 50 LEU B O 1
ATOM 1549 N N . SER B 1 51 ? 9.388 22.775 22.737 1.00 28.42 51 SER B N 1
ATOM 1550 C CA . SER B 1 51 ? 8.144 23.296 23.339 1.00 31.95 51 SER B CA 1
ATOM 1551 C C . SER B 1 51 ? 8.310 24.249 24.539 1.00 31.39 51 SER B C 1
ATOM 1552 O O . SER B 1 51 ? 7.662 25.315 24.563 1.00 29.96 51 SER B O 1
ATOM 1555 N N . GLU B 1 52 ? 9.245 23.945 25.447 1.00 27.88 52 GLU B N 1
ATOM 1556 C CA . GLU B 1 52 ? 9.492 24.770 26.601 1.00 27.26 52 GLU B CA 1
ATOM 1557 C C . GLU B 1 52 ? 9.987 26.091 26.149 1.00 26.68 52 GLU B C 1
ATOM 1558 O O . GLU B 1 52 ? 9.625 27.142 26.684 1.00 26.52 52 GLU B O 1
ATOM 1564 N N . TYR B 1 53 ? 10.941 26.039 25.204 1.00 28.40 53 TYR B N 1
ATOM 1565 C CA . TYR B 1 53 ? 11.529 27.267 24.692 1.00 27.55 53 TYR B CA 1
ATOM 1566 C C . TYR B 1 53 ? 10.545 28.202 23.917 1.00 25.32 53 TYR B C 1
ATOM 1567 O O . TYR B 1 53 ? 10.653 29.502 24.041 1.00 26.28 53 TYR B O 1
ATOM 1576 N N . ALA B 1 54 ? 9.587 27.586 23.232 1.00 27.13 54 ALA B N 1
ATOM 1577 C CA . ALA B 1 54 ? 8.659 28.317 22.396 1.00 29.60 54 ALA B CA 1
ATOM 1578 C C . ALA B 1 54 ? 7.554 28.991 23.224 1.00 26.12 54 ALA B C 1
ATOM 1579 O O . ALA B 1 54 ? 6.868 29.852 22.705 1.00 29.36 54 ALA B O 1
ATOM 1581 N N . ASN B 1 55 ? 7.470 28.639 24.510 1.00 30.28 55 ASN B N 1
ATOM 1582 C CA . ASN B 1 55 ? 6.500 29.293 25.379 1.00 33.97 55 ASN B CA 1
ATOM 1583 C C . ASN B 1 55 ? 6.833 30.712 25.670 1.00 33.52 55 ASN B C 1
ATOM 1584 O O . ASN B 1 55 ? 5.983 31.427 26.187 1.00 39.28 55 ASN B O 1
ATOM 1597 N N . GLN B 1 57 ? 7.182 34.522 25.081 1.00 26.46 57 GLN B N 1
ATOM 1598 C CA . GLN B 1 57 ? 6.255 35.337 24.377 1.00 29.11 57 GLN B CA 1
ATOM 1599 C C . GLN B 1 57 ? 6.761 35.742 22.992 1.00 27.77 57 GLN B C 1
ATOM 1600 O O . GLN B 1 57 ? 5.978 35.832 22.054 1.00 27.50 57 GLN B O 1
ATOM 1606 N N . GLU B 1 58 ? 8.047 35.979 22.933 1.00 23.01 58 GLU B N 1
ATOM 1607 C CA . GLU B 1 58 ? 8.632 36.563 21.715 1.00 24.90 58 GLU B CA 1
ATOM 1608 C C . GLU B 1 58 ? 8.956 35.508 20.633 1.00 24.64 58 GLU B C 1
ATOM 1609 O O . GLU B 1 58 ? 9.338 35.876 19.568 1.00 22.12 58 GLU B O 1
ATOM 1615 N N . ILE B 1 59 ? 8.750 34.240 20.898 1.00 18.82 59 ILE B N 1
ATOM 1616 C CA . ILE B 1 59 ? 9.036 33.202 19.881 1.00 19.66 59 ILE B CA 1
ATOM 1617 C C . ILE B 1 59 ? 7.733 32.709 19.280 1.00 21.49 59 ILE B C 1
ATOM 1618 O O . ILE B 1 59 ? 6.785 32.342 19.999 1.00 23.92 59 ILE B O 1
ATOM 1623 N N . GLY B 1 60 ? 7.621 32.771 17.959 1.00 21.68 60 GLY B N 1
ATOM 1624 C CA . GLY B 1 60 ? 6.461 32.280 17.165 1.00 22.54 60 GLY B CA 1
ATOM 1625 C C . GLY B 1 60 ? 6.501 30.762 17.008 1.00 23.22 60 GLY B C 1
ATOM 1626 O O . GLY B 1 60 ? 5.589 30.045 17.425 1.00 26.45 60 GLY B O 1
ATOM 1627 N N . GLU B 1 61 ? 7.609 30.261 16.444 1.00 20.27 61 GLU B N 1
ATOM 1628 C CA . GLU B 1 61 ? 7.832 28.830 16.159 1.00 19.59 61 GLU B CA 1
ATOM 1629 C C . GLU B 1 61 ? 9.310 28.475 16.219 1.00 18.62 61 GLU B C 1
ATOM 1630 O O . GLU B 1 61 ? 10.157 29.295 15.891 1.00 19.20 61 GLU B O 1
ATOM 1636 N N . ILE B 1 62 ? 9.563 27.255 16.692 1.00 19.32 62 ILE B N 1
ATOM 1637 C CA . ILE B 1 62 ? 10.899 26.687 16.600 1.00 17.97 62 ILE B CA 1
ATOM 1638 C C . ILE B 1 62 ? 10.797 25.400 15.832 1.00 19.87 62 ILE B C 1
ATOM 1639 O O . ILE B 1 62 ? 9.879 24.601 16.066 1.00 19.91 62 ILE B O 1
ATOM 1644 N N . ARG B 1 63 ? 11.743 25.169 14.912 1.00 18.69 63 ARG B N 1
ATOM 1645 C CA . ARG B 1 63 ? 11.843 23.859 14.199 1.00 19.40 63 ARG B CA 1
ATOM 1646 C C . ARG B 1 63 ? 13.254 23.314 14.415 1.00 19.73 63 ARG B C 1
ATOM 1647 O O . ARG B 1 63 ? 14.242 24.022 14.513 1.00 19.97 63 ARG B O 1
ATOM 1655 N N . PHE B 1 64 ? 13.321 21.966 14.472 1.00 20.65 64 PHE B N 1
ATOM 1656 C CA . PHE B 1 64 ? 14.593 21.324 14.490 1.00 20.50 64 PHE B CA 1
ATOM 1657 C C . PHE B 1 64 ? 14.652 20.525 13.174 1.00 21.12 64 PHE B C 1
ATOM 1658 O O . PHE B 1 64 ? 13.734 19.800 12.835 1.00 22.02 64 PHE B O 1
ATOM 1666 N N . ILE B 1 65 ? 15.740 20.756 12.452 1.00 20.94 65 ILE B N 1
ATOM 1667 C CA . ILE B 1 65 ? 15.981 20.276 11.120 1.00 20.72 65 ILE B CA 1
ATOM 1668 C C . ILE B 1 65 ? 17.262 19.425 11.156 1.00 22.65 65 ILE B C 1
ATOM 1669 O O . ILE B 1 65 ? 18.295 19.893 11.635 1.00 23.15 65 ILE B O 1
ATOM 1674 N N . ASP B 1 66 ? 17.266 18.240 10.570 1.00 23.53 66 ASP B N 1
ATOM 1675 C CA . ASP B 1 66 ? 18.482 17.412 10.625 1.00 24.91 66 ASP B CA 1
ATOM 1676 C C . ASP B 1 66 ? 19.483 17.776 9.513 1.00 24.95 66 ASP B C 1
ATOM 1677 O O . ASP B 1 66 ? 19.281 18.636 8.691 1.00 24.34 66 ASP B O 1
ATOM 1682 N N . LYS B 1 67 ? 20.611 17.076 9.498 1.00 26.33 67 LYS B N 1
ATOM 1683 C CA . LYS B 1 67 ? 21.680 17.456 8.604 1.00 30.29 67 LYS B CA 1
ATOM 1684 C C . LYS B 1 67 ? 21.341 17.164 7.130 1.00 30.48 67 LYS B C 1
ATOM 1685 O O . LYS B 1 67 ? 21.973 17.722 6.254 1.00 30.22 67 LYS B O 1
ATOM 1691 N N . ASP B 1 68 ? 20.341 16.333 6.864 1.00 29.65 68 ASP B N 1
ATOM 1692 C CA . ASP B 1 68 ? 19.804 16.174 5.516 1.00 29.94 68 ASP B CA 1
ATOM 1693 C C . ASP B 1 68 ? 18.647 17.105 5.179 1.00 30.27 68 ASP B C 1
ATOM 1694 O O . ASP B 1 68 ? 17.969 16.954 4.175 1.00 29.22 68 ASP B O 1
ATOM 1699 N N . GLN B 1 69 ? 18.408 18.116 6.015 1.00 24.87 69 GLN B N 1
ATOM 1700 C CA . GLN B 1 69 ? 17.399 19.111 5.740 1.00 24.36 69 GLN B CA 1
ATOM 1701 C C . GLN B 1 69 ? 15.990 18.615 5.960 1.00 24.48 69 GLN B C 1
ATOM 1702 O O . GLN B 1 69 ? 15.018 19.320 5.568 1.00 23.80 69 GLN B O 1
ATOM 1708 N N . ILE B 1 70 ? 15.808 17.506 6.669 1.00 23.66 70 ILE B N 1
ATOM 1709 C CA . ILE B 1 70 ? 14.446 17.058 6.946 1.00 25.21 70 ILE B CA 1
ATOM 1710 C C . ILE B 1 70 ? 13.944 17.762 8.213 1.00 22.34 70 ILE B C 1
ATOM 1711 O O . ILE B 1 70 ? 14.715 17.842 9.213 1.00 24.24 70 ILE B O 1
ATOM 1716 N N . ILE B 1 71 ? 12.724 18.261 8.183 1.00 23.14 71 ILE B N 1
ATOM 1717 C CA . ILE B 1 71 ? 12.137 18.828 9.374 1.00 23.53 71 ILE B CA 1
ATOM 1718 C C . ILE B 1 71 ? 11.711 17.720 10.319 1.00 27.62 71 ILE B C 1
ATOM 1719 O O . ILE B 1 71 ? 10.802 16.908 10.001 1.00 28.83 71 ILE B O 1
ATOM 1724 N N . ILE B 1 72 ? 12.344 17.725 11.486 1.00 24.62 72 ILE B N 1
ATOM 1725 C CA . ILE B 1 72 ? 12.153 16.632 12.467 1.00 26.58 72 ILE B CA 1
ATOM 1726 C C . ILE B 1 72 ? 11.071 16.936 13.479 1.00 29.21 72 ILE B C 1
ATOM 1727 O O . ILE B 1 72 ? 10.362 16.001 13.927 1.00 29.20 72 ILE B O 1
ATOM 1732 N N . ALA B 1 73 ? 10.938 18.208 13.890 1.00 23.78 73 ALA B N 1
ATOM 1733 C CA . ALA B 1 73 ? 10.066 18.618 14.983 1.00 24.81 73 ALA B CA 1
ATOM 1734 C C . ALA B 1 73 ? 9.723 20.118 14.806 1.00 25.23 73 ALA B C 1
ATOM 1735 O O . ALA B 1 73 ? 10.560 20.887 14.308 1.00 22.03 73 ALA B O 1
ATOM 1737 N N . THR B 1 74 ? 8.493 20.461 15.168 1.00 25.94 74 THR B N 1
ATOM 1738 C CA . THR B 1 74 ? 8.021 21.833 15.278 1.00 23.60 74 THR B CA 1
ATOM 1739 C C . THR B 1 74 ? 7.244 22.025 16.593 1.00 26.74 74 THR B C 1
ATOM 1740 O O . THR B 1 74 ? 6.759 21.081 17.191 1.00 28.56 74 THR B O 1
ATOM 1744 N N . THR B 1 75 ? 7.225 23.255 17.086 1.00 24.47 75 THR B N 1
ATOM 1745 C CA . THR B 1 75 ? 6.447 23.641 18.204 1.00 25.54 75 THR B CA 1
ATOM 1746 C C . THR B 1 75 ? 5.031 24.051 17.834 1.00 25.58 75 THR B C 1
ATOM 1747 O O . THR B 1 75 ? 4.207 24.245 18.762 1.00 27.98 75 THR B O 1
ATOM 1751 N N . LYS B 1 76 ? 4.735 24.233 16.557 1.00 26.72 76 LYS B N 1
ATOM 1752 C CA . LYS B 1 76 ? 3.459 24.777 16.143 1.00 30.55 76 LYS B CA 1
ATOM 1753 C C . LYS B 1 76 ? 2.642 23.610 15.637 1.00 33.66 76 LYS B C 1
ATOM 1754 O O . LYS B 1 76 ? 2.878 23.044 14.540 1.00 29.72 76 LYS B O 1
ATOM 1760 N N . GLN B 1 77 ? 1.664 23.236 16.476 1.00 33.96 77 GLN B N 1
ATOM 1761 C CA . GLN B 1 77 ? 0.592 22.258 16.125 1.00 41.58 77 GLN B CA 1
ATOM 1762 C C . GLN B 1 77 ? 0.099 22.321 14.666 1.00 34.14 77 GLN B C 1
ATOM 1763 O O . GLN B 1 77 ? 0.038 21.318 13.956 1.00 37.51 77 GLN B O 1
ATOM 1769 N N . SER B 1 78 ? -0.271 23.505 14.190 1.00 33.43 78 SER B N 1
ATOM 1770 C CA . SER B 1 78 ? -0.830 23.698 12.839 1.00 34.84 78 SER B CA 1
ATOM 1771 C C . SER B 1 78 ? 0.179 23.423 11.723 1.00 34.41 78 SER B C 1
ATOM 1772 O O . SER B 1 78 ? -0.180 23.347 10.542 1.00 35.83 78 SER B O 1
ATOM 1775 N N . ASN B 1 79 ? 1.459 23.249 12.092 1.00 33.94 79 ASN B N 1
ATOM 1776 C CA . ASN B 1 79 ? 2.491 22.890 11.129 1.00 32.60 79 ASN B CA 1
ATOM 1777 C C . ASN B 1 79 ? 2.970 21.468 11.197 1.00 33.33 79 ASN B C 1
ATOM 1778 O O . ASN B 1 79 ? 4.026 21.163 10.642 1.00 30.95 79 ASN B O 1
ATOM 1783 N N . ARG B 1 80 ? 2.235 20.577 11.858 1.00 33.73 80 ARG B N 1
ATOM 1784 C CA . ARG B 1 80 ? 2.622 19.184 11.936 1.00 37.08 80 ARG B CA 1
ATOM 1785 C C . ARG B 1 80 ? 2.777 18.563 10.541 1.00 30.06 80 ARG B C 1
ATOM 1786 O O . ARG B 1 80 ? 3.579 17.634 10.366 1.00 32.83 80 ARG B O 1
ATOM 1794 N N . SER B 1 81 ? 2.072 19.073 9.541 1.00 33.95 81 SER B N 1
ATOM 1795 C CA . SER B 1 81 ? 2.224 18.496 8.197 1.00 36.06 81 SER B CA 1
ATOM 1796 C C . SER B 1 81 ? 3.638 18.679 7.606 1.00 32.06 81 SER B C 1
ATOM 1797 O O . SER B 1 81 ? 4.054 17.917 6.711 1.00 31.57 81 SER B O 1
ATOM 1800 N N . LEU B 1 82 ? 4.385 19.651 8.134 1.00 29.23 82 LEU B N 1
ATOM 1801 C CA . LEU B 1 82 ? 5.794 19.824 7.705 1.00 27.94 82 LEU B CA 1
ATOM 1802 C C . LEU B 1 82 ? 6.752 18.715 8.140 1.00 25.83 82 LEU B C 1
ATOM 1803 O O . LEU B 1 82 ? 7.864 18.570 7.562 1.00 26.78 82 LEU B O 1
ATOM 1808 N N . ILE B 1 83 ? 6.416 17.975 9.174 1.00 25.17 83 ILE B N 1
ATOM 1809 C CA . ILE B 1 83 ? 7.332 16.981 9.710 1.00 27.19 83 ILE B CA 1
ATOM 1810 C C . ILE B 1 83 ? 7.647 15.907 8.633 1.00 30.76 83 ILE B C 1
ATOM 1811 O O . ILE B 1 83 ? 6.728 15.458 7.902 1.00 32.53 83 ILE B O 1
ATOM 1816 N N . ASN B 1 84 ? 8.905 15.534 8.547 1.00 29.03 84 ASN B N 1
ATOM 1817 C CA . ASN B 1 84 ? 9.456 14.649 7.535 1.00 31.41 84 ASN B CA 1
ATOM 1818 C C . ASN B 1 84 ? 9.612 15.229 6.100 1.00 31.96 84 ASN B C 1
ATOM 1819 O O . ASN B 1 84 ? 10.109 14.541 5.231 1.00 34.47 84 ASN B O 1
ATOM 1824 N N . GLN B 1 85 ? 9.233 16.481 5.860 1.00 27.86 85 GLN B N 1
ATOM 1825 C CA . GLN B 1 85 ? 9.499 17.148 4.605 1.00 29.73 85 GLN B CA 1
ATOM 1826 C C . GLN B 1 85 ? 10.859 17.825 4.590 1.00 27.08 85 GLN B C 1
ATOM 1827 O O . GLN B 1 85 ? 11.365 18.217 5.662 1.00 26.12 85 GLN B O 1
ATOM 1833 N N . LYS B 1 86 ? 11.398 18.054 3.372 1.00 26.13 86 LYS B N 1
ATOM 1834 C CA . LYS B 1 86 ? 12.577 18.857 3.242 1.00 25.43 86 LYS B CA 1
ATOM 1835 C C . LYS B 1 86 ? 12.239 20.271 3.574 1.00 23.81 86 LYS B C 1
ATOM 1836 O O . LYS B 1 86 ? 11.182 20.785 3.184 1.00 24.50 86 LYS B O 1
ATOM 1842 N N . ALA B 1 87 ? 13.186 20.952 4.215 1.00 22.37 87 ALA B N 1
ATOM 1843 C CA . ALA B 1 87 ? 12.987 22.360 4.541 1.00 21.53 87 ALA B CA 1
ATOM 1844 C C . ALA B 1 87 ? 12.958 23.316 3.327 1.00 22.17 87 ALA B C 1
ATOM 1845 O O . ALA B 1 87 ? 12.282 24.342 3.367 1.00 21.19 87 ALA B O 1
ATOM 1847 N N . ASN B 1 88 ? 13.767 22.995 2.321 1.00 21.38 88 ASN B N 1
ATOM 1848 C CA . ASN B 1 88 ? 13.819 23.780 1.121 1.00 22.23 88 ASN B CA 1
ATOM 1849 C C . ASN B 1 88 ? 14.051 25.294 1.421 1.00 20.65 88 ASN B C 1
ATOM 1850 O O . ASN B 1 88 ? 13.385 26.203 0.934 1.00 20.50 88 ASN B O 1
ATOM 1855 N N . ASP B 1 89 ? 15.003 25.515 2.324 1.00 19.60 89 ASP B N 1
ATOM 1856 C CA . ASP B 1 89 ? 15.255 26.824 2.876 1.00 19.34 89 ASP B CA 1
ATOM 1857 C C . ASP B 1 89 ? 16.751 27.139 2.789 1.00 16.61 89 ASP B C 1
ATOM 1858 O O . ASP B 1 89 ? 17.582 26.433 3.349 1.00 19.21 89 ASP B O 1
ATOM 1863 N N . SER B 1 90 ? 17.041 28.201 2.057 1.00 17.67 90 SER B N 1
ATOM 1864 C CA . SER B 1 90 ? 18.431 28.544 1.768 1.00 18.79 90 SER B CA 1
ATOM 1865 C C . SER B 1 90 ? 19.202 29.043 3.025 1.00 18.08 90 SER B C 1
ATOM 1866 O O . SER B 1 90 ? 20.418 28.841 3.150 1.00 17.95 90 SER B O 1
ATOM 1869 N N . SER B 1 91 ? 18.489 29.676 3.951 1.00 17.45 91 SER B N 1
ATOM 1870 C CA . SER B 1 91 ? 19.167 30.111 5.226 1.00 17.17 91 SER B CA 1
ATOM 1871 C C . SER B 1 91 ? 19.556 28.936 6.070 1.00 17.15 91 SER B C 1
ATOM 1872 O O . SER B 1 91 ? 20.585 28.877 6.721 1.00 17.38 91 SER B O 1
ATOM 1875 N N . VAL B 1 92 ? 18.696 27.911 6.104 1.00 16.00 92 VAL B N 1
ATOM 1876 C CA . VAL B 1 92 ? 18.973 26.632 6.774 1.00 17.80 92 VAL B CA 1
ATOM 1877 C C . VAL B 1 92 ? 20.214 25.953 6.109 1.00 19.41 92 VAL B C 1
ATOM 1878 O O . VAL B 1 92 ? 21.159 25.530 6.785 1.00 18.57 92 VAL B O 1
ATOM 1882 N N . GLN B 1 93 ? 20.214 25.927 4.786 1.00 18.61 93 GLN B N 1
ATOM 1883 C CA . GLN B 1 93 ? 21.330 25.371 4.038 1.00 20.15 93 GLN B CA 1
ATOM 1884 C C . GLN B 1 93 ? 22.628 26.084 4.420 1.00 19.13 93 GLN B C 1
ATOM 1885 O O . GLN B 1 93 ? 23.705 25.381 4.612 1.00 20.12 93 GLN B O 1
ATOM 1891 N N . LYS B 1 94 ? 22.580 27.398 4.485 1.00 17.16 94 LYS B N 1
ATOM 1892 C CA . LYS B 1 94 ? 23.767 28.198 4.861 1.00 19.50 94 LYS B CA 1
ATOM 1893 C C . LYS B 1 94 ? 24.321 27.787 6.240 1.00 19.17 94 LYS B C 1
ATOM 1894 O O . LYS B 1 94 ? 25.541 27.633 6.450 1.00 19.35 94 LYS B O 1
ATOM 1900 N N . ALA B 1 95 ? 23.431 27.672 7.249 1.00 17.54 95 ALA B N 1
ATOM 1901 C CA . ALA B 1 95 ? 23.845 27.336 8.612 1.00 18.78 95 ALA B CA 1
ATOM 1902 C C . ALA B 1 95 ? 24.461 25.951 8.651 1.00 21.33 95 ALA B C 1
ATOM 1903 O O . ALA B 1 95 ? 25.457 25.693 9.298 1.00 19.41 95 ALA B O 1
ATOM 1905 N N . LEU B 1 96 ? 23.842 25.003 7.928 1.00 19.65 96 LEU B N 1
ATOM 1906 C CA . LEU B 1 96 ? 24.389 23.644 7.840 1.00 19.82 96 LEU B CA 1
ATOM 1907 C C . LEU B 1 96 ? 25.784 23.654 7.138 1.00 18.67 96 LEU B C 1
ATOM 1908 O O . LEU B 1 96 ? 26.688 22.884 7.607 1.00 23.92 96 LEU B O 1
ATOM 1913 N N . SER B 1 97 ? 25.959 24.433 6.133 1.00 19.57 97 SER B N 1
ATOM 1914 C CA . SER B 1 97 ? 27.173 24.375 5.255 1.00 22.22 97 SER B CA 1
ATOM 1915 C C . SER B 1 97 ? 28.320 25.095 6.002 1.00 23.70 97 SER B C 1
ATOM 1916 O O . SER B 1 97 ? 29.519 24.666 5.949 1.00 23.21 97 SER B O 1
ATOM 1919 N N . LEU B 1 98 ? 27.996 26.218 6.629 1.00 20.79 98 LEU B N 1
ATOM 1920 C CA . LEU B 1 98 ? 28.999 27.086 7.248 1.00 21.34 98 LEU B CA 1
ATOM 1921 C C . LEU B 1 98 ? 29.224 26.685 8.724 1.00 23.03 98 LEU B C 1
ATOM 1922 O O . LEU B 1 98 ? 30.304 27.034 9.319 1.00 22.05 98 LEU B O 1
ATOM 1927 N N . GLY B 1 99 ? 28.266 26.017 9.389 1.00 20.70 99 GLY B N 1
ATOM 1928 C CA . GLY B 1 99 ? 28.389 25.750 10.794 1.00 22.20 99 GLY B CA 1
ATOM 1929 C C . GLY B 1 99 ? 28.438 26.978 11.677 1.00 20.95 99 GLY B C 1
ATOM 1930 O O . GLY B 1 99 ? 29.085 26.980 12.717 1.00 23.49 99 GLY B O 1
ATOM 1931 N N . GLN B 1 100 ? 27.677 28.009 11.298 1.00 20.77 100 GLN B N 1
ATOM 1932 C CA . GLN B 1 100 ? 27.564 29.226 12.079 1.00 18.73 100 GLN B CA 1
ATOM 1933 C C . GLN B 1 100 ? 26.114 29.703 12.002 1.00 17.04 100 GLN B C 1
ATOM 1934 O O . GLN B 1 100 ? 25.424 29.334 11.070 1.00 17.66 100 GLN B O 1
ATOM 1940 N N . SER B 1 101 ? 25.713 30.528 12.955 1.00 17.83 101 SER B N 1
ATOM 1941 C CA . SER B 1 101 ? 24.365 31.093 12.934 1.00 18.58 101 SER B CA 1
ATOM 1942 C C . SER B 1 101 ? 24.207 32.112 11.807 1.00 16.87 101 SER B C 1
ATOM 1943 O O . SER B 1 101 ? 25.125 32.721 11.228 1.00 18.48 101 SER B O 1
ATOM 1946 N N . ASN B 1 102 ? 22.937 32.353 11.416 1.00 16.23 102 ASN B N 1
ATOM 1947 C CA . ASN B 1 102 ? 22.605 33.420 10.548 1.00 14.68 102 ASN B CA 1
ATOM 1948 C C . ASN B 1 102 ? 21.174 33.970 10.856 1.00 16.30 102 ASN B C 1
ATOM 1949 O O . ASN B 1 102 ? 20.489 33.353 11.714 1.00 17.47 102 ASN B O 1
ATOM 1954 N N . ASP B 1 103 ? 20.844 35.109 10.253 1.00 17.45 103 ASP B N 1
ATOM 1955 C CA . ASP B 1 103 ? 19.555 35.746 10.510 1.00 17.11 103 ASP B CA 1
ATOM 1956 C C . ASP B 1 103 ? 19.133 36.574 9.342 1.00 17.13 103 ASP B C 1
ATOM 1957 O O . ASP B 1 103 ? 19.962 37.133 8.669 1.00 17.69 103 ASP B O 1
ATOM 1962 N N . HIS B 1 104 ? 17.824 36.757 9.182 1.00 16.57 104 HIS B N 1
ATOM 1963 C CA . HIS B 1 104 ? 17.274 37.660 8.277 1.00 17.44 104 HIS B CA 1
ATOM 1964 C C . HIS B 1 104 ? 15.844 38.017 8.648 1.00 17.33 104 HIS B C 1
ATOM 1965 O O . HIS B 1 104 ? 15.176 37.275 9.380 1.00 18.60 104 HIS B O 1
ATOM 1972 N N . LEU B 1 105 ? 15.402 39.119 8.080 1.00 17.95 105 LEU B N 1
ATOM 1973 C CA . LEU B 1 105 ? 13.994 39.548 8.256 1.00 21.08 105 LEU B CA 1
ATOM 1974 C C . LEU B 1 105 ? 13.115 39.078 7.123 1.00 23.14 105 LEU B C 1
ATOM 1975 O O . LEU B 1 105 ? 13.546 39.058 5.922 1.00 24.40 105 LEU B O 1
ATOM 1980 N N . ILE B 1 106 ? 11.888 38.681 7.446 1.00 22.27 106 ILE B N 1
ATOM 1981 C CA . ILE B 1 106 ? 10.873 38.330 6.433 1.00 22.19 106 ILE B CA 1
ATOM 1982 C C . ILE B 1 106 ? 9.586 39.143 6.739 1.00 23.30 106 ILE B C 1
ATOM 1983 O O . ILE B 1 106 ? 9.464 39.696 7.848 1.00 20.08 106 ILE B O 1
ATOM 1988 N N . LEU B 1 107 ? 8.690 39.099 5.746 1.00 26.91 107 LEU B N 1
ATOM 1989 C CA . LEU B 1 107 ? 7.221 39.397 5.937 1.00 24.86 107 LEU B CA 1
ATOM 1990 C C . LEU B 1 107 ? 6.435 38.202 5.841 1.00 26.00 107 LEU B C 1
ATOM 1991 O O . LEU B 1 107 ? 6.482 37.423 4.829 1.00 27.80 107 LEU B O 1
ATOM 1996 N N . LYS B 1 108 ? 5.584 37.921 6.876 1.00 21.63 108 LYS B N 1
ATOM 1997 C CA . LYS B 1 108 ? 4.841 36.772 6.865 1.00 22.85 108 LYS B CA 1
ATOM 1998 C C . LYS B 1 108 ? 3.437 37.080 7.442 1.00 26.68 108 LYS B C 1
ATOM 1999 O O . LYS B 1 108 ? 3.374 37.816 8.409 1.00 24.72 108 LYS B O 1
ATOM 2005 N N . ASP B 1 109 ? 2.426 36.549 6.741 1.00 26.00 109 ASP B N 1
ATOM 2006 C CA . ASP B 1 109 ? 0.976 36.809 7.116 1.00 26.18 109 ASP B CA 1
ATOM 2007 C C . ASP B 1 109 ? 0.514 35.583 7.741 1.00 24.95 109 ASP B C 1
ATOM 2008 O O . ASP B 1 109 ? 0.389 34.553 7.133 1.00 24.33 109 ASP B O 1
ATOM 2013 N N . TYR B 1 110 ? 0.292 35.655 9.071 1.00 21.48 110 TYR B N 1
ATOM 2014 C CA . TYR B 1 110 ? -0.162 34.603 9.835 1.00 21.83 110 TYR B CA 1
ATOM 2015 C C . TYR B 1 110 ? -1.713 34.509 9.985 1.00 21.86 110 TYR B C 1
ATOM 2016 O O . TYR B 1 110 ? -2.257 33.645 10.656 1.00 24.39 110 TYR B O 1
ATOM 2025 N N . GLY B 1 111 ? -2.336 35.528 9.461 1.00 20.70 111 GLY B N 1
ATOM 2026 C CA . GLY B 1 111 ? -3.809 35.694 9.597 1.00 23.77 111 GLY B CA 1
ATOM 2027 C C . GLY B 1 111 ? -4.247 37.117 9.824 1.00 24.66 111 GLY B C 1
ATOM 2028 O O . GLY B 1 111 ? -5.480 37.404 9.731 1.00 23.43 111 GLY B O 1
ATOM 2029 N N . GLY B 1 112 ? -3.318 37.996 10.214 1.00 21.62 112 GLY B N 1
ATOM 2030 C CA . GLY B 1 112 ? -3.594 39.399 10.465 1.00 20.22 112 GLY B CA 1
ATOM 2031 C C . GLY B 1 112 ? -2.992 40.413 9.538 1.00 21.87 112 GLY B C 1
ATOM 2032 O O . GLY B 1 112 ? -2.950 41.583 9.885 1.00 26.99 112 GLY B O 1
ATOM 2033 N N . GLY B 1 113 ? -2.449 39.919 8.432 1.00 24.06 113 GLY B N 1
ATOM 2034 C CA . GLY B 1 113 ? -1.753 40.753 7.525 1.00 24.99 113 GLY B CA 1
ATOM 2035 C C . GLY B 1 113 ? -0.247 40.490 7.585 1.00 29.30 113 GLY B C 1
ATOM 2036 O O . GLY B 1 113 ? 0.252 39.928 8.521 1.00 22.74 113 GLY B O 1
ATOM 2037 N N . LYS B 1 114 ? 0.462 40.917 6.543 1.00 33.78 114 LYS B N 1
ATOM 2038 C CA . LYS B 1 114 ? 1.950 40.696 6.572 1.00 32.15 114 LYS B CA 1
ATOM 2039 C C . LYS B 1 114 ? 2.576 41.442 7.804 1.00 26.24 114 LYS B C 1
ATOM 2040 O O . LYS B 1 114 ? 2.457 42.645 8.152 1.00 27.26 114 LYS B O 1
ATOM 2046 N N . ASP B 1 115 ? 3.349 40.647 8.622 1.00 25.05 115 ASP B N 1
ATOM 2047 C CA . ASP B 1 115 ? 4.083 41.148 9.764 1.00 21.09 115 ASP B CA 1
ATOM 2048 C C . ASP B 1 115 ? 5.633 40.916 9.564 1.00 18.50 115 ASP B C 1
ATOM 2049 O O . ASP B 1 115 ? 5.980 39.907 9.005 1.00 19.35 115 ASP B O 1
ATOM 2054 N N . ARG B 1 116 ? 6.405 41.830 10.056 1.00 21.49 116 ARG B N 1
ATOM 2055 C CA . ARG B 1 116 ? 7.884 41.602 10.118 1.00 23.51 116 ARG B CA 1
ATOM 2056 C C . ARG B 1 116 ? 8.181 40.510 11.134 1.00 18.60 116 ARG B C 1
ATOM 2057 O O . ARG B 1 116 ? 7.709 40.517 12.275 1.00 17.42 116 ARG B O 1
ATOM 2065 N N . VAL B 1 117 ? 9.036 39.531 10.735 1.00 15.55 117 VAL B N 1
ATOM 2066 C CA . VAL B 1 117 ? 9.433 38.437 11.522 1.00 15.60 117 VAL B CA 1
ATOM 2067 C C . VAL B 1 117 ? 10.904 38.254 11.394 1.00 17.16 117 VAL B C 1
ATOM 2068 O O . VAL B 1 117 ? 11.453 38.406 10.295 1.00 16.78 117 VAL B O 1
ATOM 2072 N N . TRP B 1 118 ? 11.552 37.952 12.492 1.00 16.09 118 TRP B N 1
ATOM 2073 C CA . TRP B 1 118 ? 13.003 37.766 12.490 1.00 16.41 118 TRP B CA 1
ATOM 2074 C C . TRP B 1 118 ? 13.278 36.295 12.531 1.00 17.66 118 TRP B C 1
ATOM 2075 O O . TRP B 1 118 ? 12.884 35.559 13.433 1.00 18.91 118 TRP B O 1
ATOM 2086 N N . VAL B 1 119 ? 14.006 35.821 11.492 1.00 16.89 119 VAL B N 1
ATOM 2087 C CA . VAL B 1 119 ? 14.312 34.437 11.354 1.00 15.13 119 VAL B CA 1
ATOM 2088 C C . VAL B 1 119 ? 15.816 34.268 11.795 1.00 17.62 119 VAL B C 1
ATOM 2089 O O . VAL B 1 119 ? 16.678 34.972 11.261 1.00 17.80 119 VAL B O 1
ATOM 2093 N N . TYR B 1 120 ? 16.041 33.353 12.732 1.00 16.03 120 TYR B N 1
ATOM 2094 C CA . TYR B 1 120 ? 17.338 33.054 13.321 1.00 15.85 120 TYR B CA 1
ATOM 2095 C C . TYR B 1 120 ? 17.552 31.575 13.212 1.00 17.13 120 TYR B C 1
ATOM 2096 O O . TYR B 1 120 ? 16.766 30.734 13.580 1.00 16.83 120 TYR B O 1
ATOM 2105 N N . ASN B 1 121 ? 18.718 31.221 12.649 1.00 15.32 121 ASN B N 1
ATOM 2106 C CA . ASN B 1 121 ? 19.159 29.846 12.588 1.00 15.00 121 ASN B CA 1
ATOM 2107 C C . ASN B 1 121 ? 20.484 29.629 13.372 1.00 15.23 121 ASN B C 1
ATOM 2108 O O . ASN B 1 121 ? 21.430 30.428 13.254 1.00 18.10 121 ASN B O 1
ATOM 2113 N N . ILE B 1 122 ? 20.489 28.598 14.180 1.00 16.89 122 ILE B N 1
ATOM 2114 C CA . ILE B 1 122 ? 21.765 28.129 14.900 1.00 18.44 122 ILE B CA 1
ATOM 2115 C C . ILE B 1 122 ? 21.968 26.666 14.689 1.00 19.80 122 ILE B C 1
ATOM 2116 O O . ILE B 1 122 ? 21.125 25.828 14.937 1.00 19.38 122 ILE B O 1
ATOM 2121 N N . PRO B 1 123 ? 23.155 26.340 14.145 1.00 17.52 123 PRO B N 1
ATOM 2122 C CA . PRO B 1 123 ? 23.395 24.907 13.952 1.00 20.93 123 PRO B CA 1
ATOM 2123 C C . PRO B 1 123 ? 23.651 24.206 15.279 1.00 20.35 123 PRO B C 1
ATOM 2124 O O . PRO B 1 123 ? 24.218 24.803 16.224 1.00 22.88 123 PRO B O 1
ATOM 2128 N N . VAL B 1 124 ? 23.367 22.936 15.334 1.00 21.98 124 VAL B N 1
ATOM 2129 C CA . VAL B 1 124 ? 23.671 22.063 16.453 1.00 23.37 124 VAL B CA 1
ATOM 2130 C C . VAL B 1 124 ? 24.842 21.183 16.076 1.00 24.76 124 VAL B C 1
ATOM 2131 O O . VAL B 1 124 ? 24.774 20.495 15.059 1.00 22.26 124 VAL B O 1
ATOM 2135 N N . LYS B 1 125 ? 25.858 21.156 16.931 1.00 26.72 125 LYS B N 1
ATOM 2136 C CA . LYS B 1 125 ? 27.052 20.354 16.683 1.00 25.62 125 LYS B CA 1
ATOM 2137 C C . LYS B 1 125 ? 27.299 19.341 17.762 1.00 28.42 125 LYS B C 1
ATOM 2138 O O . LYS B 1 125 ? 26.994 19.583 18.945 1.00 32.15 125 LYS B O 1
ATOM 2144 N N . VAL B 1 126 ? 27.708 18.157 17.318 1.00 32.41 126 VAL B N 1
ATOM 2145 C CA . VAL B 1 126 ? 28.113 17.051 18.233 1.00 39.72 126 VAL B CA 1
ATOM 2146 C C . VAL B 1 126 ? 29.478 16.606 17.749 1.00 44.04 126 VAL B C 1
ATOM 2147 O O . VAL B 1 126 ? 29.688 16.436 16.549 1.00 40.18 126 VAL B O 1
ATOM 2151 N N . ASP B 1 127 ? 30.387 16.401 18.706 1.00 52.48 127 ASP B N 1
ATOM 2152 C CA . ASP B 1 127 ? 31.821 16.506 18.471 1.00 58.48 127 ASP B CA 1
ATOM 2153 C C . ASP B 1 127 ? 31.904 17.907 17.987 1.00 61.61 127 ASP B C 1
ATOM 2154 O O . ASP B 1 127 ? 31.378 18.807 18.645 1.00 77.89 127 ASP B O 1
ATOM 2159 N N . LYS B 1 128 ? 32.507 18.160 16.855 1.00 57.63 128 LYS B N 1
ATOM 2160 C CA . LYS B 1 128 ? 32.442 19.522 16.389 1.00 52.56 128 LYS B CA 1
ATOM 2161 C C . LYS B 1 128 ? 31.832 19.559 14.990 1.00 41.57 128 LYS B C 1
ATOM 2162 O O . LYS B 1 128 ? 32.186 20.418 14.191 1.00 39.36 128 LYS B O 1
ATOM 2168 N N . LYS B 1 129 ? 30.977 18.581 14.731 1.00 37.75 129 LYS B N 1
ATOM 2169 C CA . LYS B 1 129 ? 30.319 18.374 13.444 1.00 37.17 129 LYS B CA 1
ATOM 2170 C C . LYS B 1 129 ? 28.823 18.688 13.490 1.00 30.27 129 LYS B C 1
ATOM 2171 O O . LYS B 1 129 ? 28.122 18.326 14.408 1.00 28.63 129 LYS B O 1
ATOM 2177 N N . VAL B 1 130 ? 28.380 19.326 12.434 1.00 29.06 130 VAL B N 1
ATOM 2178 C CA . VAL B 1 130 ? 26.962 19.709 12.382 1.00 26.60 130 VAL B CA 1
ATOM 2179 C C . VAL B 1 130 ? 26.088 18.484 12.248 1.00 26.33 130 VAL B C 1
ATOM 2180 O O . VAL B 1 130 ? 26.260 17.678 11.303 1.00 29.04 130 VAL B O 1
ATOM 2184 N N . ILE B 1 131 ? 25.099 18.344 13.139 1.00 24.64 131 ILE B N 1
ATOM 2185 C CA . ILE B 1 131 ? 24.117 17.282 13.057 1.00 27.81 131 ILE B CA 1
ATOM 2186 C C . ILE B 1 131 ? 22.695 17.805 12.771 1.00 26.93 131 ILE B C 1
ATOM 2187 O O . ILE B 1 131 ? 21.770 17.030 12.483 1.00 28.94 131 ILE B O 1
ATOM 2192 N N . GLY B 1 132 ? 22.538 19.127 12.734 1.00 24.03 132 GLY B N 1
ATOM 2193 C CA . GLY B 1 132 ? 21.211 19.714 12.518 1.00 23.56 132 GLY B CA 1
ATOM 2194 C C . GLY B 1 132 ? 21.240 21.226 12.749 1.00 18.75 132 GLY B C 1
ATOM 2195 O O . GLY B 1 132 ? 22.262 21.859 12.813 1.00 22.78 132 GLY B O 1
ATOM 2196 N N . ASN B 1 133 ? 20.024 21.782 12.757 1.00 21.12 133 ASN B N 1
ATOM 2197 C CA . ASN B 1 133 ? 19.875 23.182 12.815 1.00 17.28 133 ASN B CA 1
ATOM 2198 C C . ASN B 1 133 ? 18.596 23.530 13.515 1.00 17.82 133 ASN B C 1
ATOM 2199 O O . ASN B 1 133 ? 17.558 22.903 13.290 1.00 19.43 133 ASN B O 1
ATOM 2204 N N . ILE B 1 134 ? 18.680 24.564 14.346 1.00 17.41 134 ILE B N 1
ATOM 2205 C CA . ILE B 1 134 ? 17.499 25.111 15.056 1.00 17.72 134 ILE B CA 1
ATOM 2206 C C . ILE B 1 134 ? 17.064 26.379 14.259 1.00 16.52 134 ILE B C 1
ATOM 2207 O O . ILE B 1 134 ? 17.832 27.329 14.039 1.00 17.65 134 ILE B O 1
ATOM 2212 N N . TYR B 1 135 ? 15.832 26.387 13.779 1.00 15.12 135 TYR B N 1
ATOM 2213 C CA . TYR B 1 135 ? 15.226 27.474 13.044 1.00 16.35 135 TYR B CA 1
ATOM 2214 C C . TYR B 1 135 ? 14.172 28.147 13.914 1.00 16.61 135 TYR B C 1
ATOM 2215 O O . TYR B 1 135 ? 13.311 27.469 14.440 1.00 17.39 135 TYR B O 1
ATOM 2224 N N . ILE B 1 136 ? 14.265 29.460 14.061 1.00 14.83 136 ILE B N 1
ATOM 2225 C CA . ILE B 1 136 ? 13.353 30.161 14.932 1.00 15.80 136 ILE B CA 1
ATOM 2226 C C . ILE B 1 136 ? 12.742 31.324 14.117 1.00 15.78 136 ILE B C 1
ATOM 2227 O O . ILE B 1 136 ? 13.441 32.188 13.484 1.00 16.62 136 ILE B O 1
ATOM 2232 N N . GLU B 1 137 ? 11.382 31.441 14.219 1.00 16.08 137 GLU B N 1
ATOM 2233 C CA . GLU B 1 137 ? 10.613 32.656 13.829 1.00 16.24 137 GLU B CA 1
ATOM 2234 C C . GLU B 1 137 ? 10.314 33.393 15.130 1.00 17.88 137 GLU B C 1
ATOM 2235 O O . GLU B 1 137 ? 9.664 32.835 16.043 1.00 17.53 137 GLU B O 1
ATOM 2241 N N . SER B 1 138 ? 10.702 34.652 15.211 1.00 16.75 138 SER B N 1
ATOM 2242 C CA . SER B 1 138 ? 10.500 35.483 16.397 1.00 17.37 138 SER B CA 1
ATOM 2243 C C . SER B 1 138 ? 9.755 36.722 16.089 1.00 16.35 138 SER B C 1
ATOM 2244 O O . SER B 1 138 ? 9.842 37.311 14.980 1.00 17.21 138 SER B O 1
ATOM 2247 N N . LYS B 1 139 ? 8.972 37.134 17.111 1.00 16.14 139 LYS B N 1
ATOM 2248 C CA . LYS B 1 139 ? 7.955 38.198 16.932 1.00 17.47 139 LYS B CA 1
ATOM 2249 C C . LYS B 1 139 ? 8.513 39.612 17.040 1.00 19.28 139 LYS B C 1
ATOM 2250 O O . LYS B 1 139 ? 8.089 40.438 17.862 1.00 20.24 139 LYS B O 1
ATOM 2256 N N . ILE B 1 140 ? 9.510 39.926 16.200 1.00 16.23 140 ILE B N 1
ATOM 2257 C CA . ILE B 1 140 ? 10.135 41.224 16.252 1.00 16.36 140 ILE B CA 1
ATOM 2258 C C . ILE B 1 140 ? 9.180 42.393 15.936 1.00 16.62 140 ILE B C 1
ATOM 2259 O O . ILE B 1 140 ? 9.482 43.537 16.256 1.00 18.12 140 ILE B O 1
ATOM 2264 N N . ASN B 1 141 ? 8.049 42.098 15.277 1.00 17.71 141 ASN B N 1
ATOM 2265 C CA . ASN B 1 141 ? 7.087 43.112 15.006 1.00 19.00 141 ASN B CA 1
ATOM 2266 C C . ASN B 1 141 ? 6.534 43.704 16.293 1.00 19.24 141 ASN B C 1
ATOM 2267 O O . ASN B 1 141 ? 6.103 44.876 16.241 1.00 22.63 141 ASN B O 1
ATOM 2272 N N . ASP B 1 142 ? 6.661 43.041 17.445 1.00 20.53 142 ASP B N 1
ATOM 2273 C CA . ASP B 1 142 ? 6.304 43.635 18.728 1.00 22.21 142 ASP B CA 1
ATOM 2274 C C . ASP B 1 142 ? 7.163 44.883 18.981 1.00 22.04 142 ASP B C 1
ATOM 2275 O O . ASP B 1 142 ? 6.634 45.851 19.565 1.00 21.93 142 ASP B O 1
ATOM 2280 N N . VAL B 1 143 ? 8.470 44.909 18.609 1.00 19.01 143 VAL B N 1
ATOM 2281 C CA . VAL B 1 143 ? 9.315 46.058 18.770 1.00 18.52 143 VAL B CA 1
ATOM 2282 C C . VAL B 1 143 ? 8.879 47.238 17.834 1.00 18.89 143 VAL B C 1
ATOM 2283 O O . VAL B 1 143 ? 8.703 48.346 18.225 1.00 18.33 143 VAL B O 1
ATOM 2287 N N . TYR B 1 144 ? 8.696 46.931 16.527 1.00 19.27 144 TYR B N 1
ATOM 2288 C CA . TYR B 1 144 ? 8.268 47.934 15.595 1.00 19.24 144 TYR B CA 1
ATOM 2289 C C . TYR B 1 144 ? 6.906 48.494 15.978 1.00 16.66 144 TYR B C 1
ATOM 2290 O O . TYR B 1 144 ? 6.695 49.754 15.906 1.00 22.08 144 TYR B O 1
ATOM 2299 N N . ASN B 1 145 ? 5.990 47.667 16.477 1.00 18.03 145 ASN B N 1
ATOM 2300 C CA . ASN B 1 145 ? 4.660 48.168 16.899 1.00 17.38 145 ASN B CA 1
ATOM 2301 C C . ASN B 1 145 ? 4.818 49.163 18.069 1.00 20.90 145 ASN B C 1
ATOM 2302 O O . ASN B 1 145 ? 4.193 50.168 18.124 1.00 20.08 145 ASN B O 1
ATOM 2307 N N . GLN B 1 146 ? 5.690 48.841 18.993 1.00 18.46 146 GLN B N 1
ATOM 2308 C CA . GLN B 1 146 ? 5.853 49.743 20.139 1.00 20.61 146 GLN B CA 1
ATOM 2309 C C . GLN B 1 146 ? 6.556 51.016 19.778 1.00 21.79 146 GLN B C 1
ATOM 2310 O O . GLN B 1 146 ? 6.225 52.063 20.300 1.00 23.31 146 GLN B O 1
ATOM 2316 N N . LEU B 1 147 ? 7.519 50.940 18.880 1.00 20.66 147 LEU B N 1
ATOM 2317 C CA . LEU B 1 147 ? 8.187 52.099 18.375 1.00 21.32 147 LEU B CA 1
ATOM 2318 C C . LEU B 1 147 ? 7.143 52.992 17.739 1.00 24.87 147 LEU B C 1
ATOM 2319 O O . LEU B 1 147 ? 7.114 54.185 17.910 1.00 24.53 147 LEU B O 1
ATOM 2324 N N . ASN B 1 148 ? 6.247 52.427 16.945 1.00 21.62 148 ASN B N 1
ATOM 2325 C CA . ASN B 1 148 ? 5.288 53.327 16.275 1.00 25.13 148 ASN B CA 1
ATOM 2326 C C . ASN B 1 148 ? 4.329 53.884 17.293 1.00 24.36 148 ASN B C 1
ATOM 2327 O O . ASN B 1 148 ? 3.935 55.046 17.241 1.00 26.55 148 ASN B O 1
ATOM 2332 N N . ASN B 1 149 ? 4.015 53.151 18.327 1.00 23.84 149 ASN B N 1
ATOM 2333 C CA . ASN B 1 149 ? 3.087 53.640 19.334 1.00 24.19 149 ASN B CA 1
ATOM 2334 C C . ASN B 1 149 ? 3.625 54.866 20.159 1.00 22.97 149 ASN B C 1
ATOM 2335 O O . ASN B 1 149 ? 2.834 55.661 20.625 1.00 27.45 149 ASN B O 1
ATOM 2340 N N . ILE B 1 150 ? 4.939 54.978 20.278 1.00 22.76 150 ILE B N 1
ATOM 2341 C CA . ILE B 1 150 ? 5.578 56.076 21.048 1.00 25.23 150 ILE B CA 1
ATOM 2342 C C . ILE B 1 150 ? 6.140 57.112 20.067 1.00 26.83 150 ILE B C 1
ATOM 2343 O O . ILE B 1 150 ? 6.931 58.006 20.448 1.00 29.75 150 ILE B O 1
ATOM 2348 N N . ASN B 1 151 ? 5.839 56.936 18.773 1.00 26.45 151 ASN B N 1
ATOM 2349 C CA . ASN B 1 151 ? 6.329 57.820 17.727 1.00 28.53 151 ASN B CA 1
ATOM 2350 C C . ASN B 1 151 ? 7.879 57.924 17.643 1.00 30.99 151 ASN B C 1
ATOM 2351 O O . ASN B 1 151 ? 8.442 58.996 17.585 1.00 37.96 151 ASN B O 1
ATOM 2356 N N . GLN B 1 152 ? 8.566 56.794 17.669 1.00 28.05 152 GLN B N 1
ATOM 2357 C CA . GLN B 1 152 ? 9.985 56.715 17.515 1.00 30.98 152 GLN B CA 1
ATOM 2358 C C . GLN B 1 152 ? 10.271 55.663 16.395 1.00 35.10 152 GLN B C 1
ATOM 2359 O O . GLN B 1 152 ? 11.472 55.295 16.272 1.00 44.07 152 GLN B O 1
#

InterPro domains:
  IPR000014 PAS domain [PF13426] (274-368)
  IPR000014 PAS domain [PS50112] (261-322)
  IPR000014 PAS domain [SM00091] (263-329)
  IPR000014 PAS domain [TIGR00229] (261-375)
  IPR000014 PAS domain [cd00130] (272-366)
  IPR000700 PAS-associated, C-terminal [PS50113] (314-378)
  IPR003594 Histidine kinase/HSP90-like ATPase domain [PF02518] (487-598)
  IPR003594 Histidine kinase/HSP90-like ATPase domain [SM00387] (486-600)
  IPR003660 HAMP domain [PF00672] (201-253)
  IPR003660 HAMP domain [PS50885] (204-256)
  IPR003660 HAMP domain [SM00304] (204-256)
  IPR003661 Signal transduction histidine kinase, dimerisation/phosphoacceptor domain [PF00512] (376-442)
  IPR003661 Signal transduction histidine kinase, dimerisation/phosphoacceptor domain [SM00388] (375-442)
  IPR003661 Signal transduction histidine kinase, dimerisation/phosphoacceptor domain [cd00082] (373-438)
  IPR004358 Signal transduction histidine kinase-related protein, C-terminal [PR00344] (525-539)
  IPR004358 Signal transduction histidine kinase-related protein, C-terminal [PR00344] (543-553)
  IPR004358 Signal transduction histidine kinase-related protein, C-terminal [PR00344] (560-578)
  IPR004358 Signal transduction histidine kinase-related protein, C-terminal [PR00344] (584-597)
  IPR005467 Histidine kinase domain [PS50109] (382-600)
  IPR029151 Periplasmic sensor-like domain superfamily [SSF103190] (63-180)

CATH classification: 3.30.450.20